Protein AF-A0A9X4EQ83-F1 (afdb_monomer_lite)

Radius of gyration: 49.71 Å; chains: 1; bounding box: 83×34×130 Å

Organism: NCBI:txid2878201

InterPro domains:
  IPR036097 Signal transduction histidine kinase, dimerisation/phosphoacceptor domain superfamily [SSF47384] (142-210)

Secondary structure (DSSP, 8-state):
-HHHHHHHHHHHHHHS----HHHHHHHHHHHHHHHHHHHH-BTTTTBPPP--HHHHHHHHHHHHHHHHHHHHHHHS---HHHHHHHHHHHHHHHHHHHHHHHHHHHHHHHHHHHHHHHHHHHHHHHHHHHHHHIIIIIHHHHHHHHHHHHHHHHHHHIIIIITHHHHHHHHHHHHHHHH-TT--HHHHHHHHHHHHHHHHHHHHHHHHHHHTT-

pLDDT: mean 90.28, std 6.73, range [63.0, 98.44]

Structure (mmCIF, N/CA/C/O backbone):
data_AF-A0A9X4EQ83-F1
#
_entry.id   AF-A0A9X4EQ83-F1
#
loop_
_atom_site.group_PDB
_atom_site.id
_atom_site.type_symbol
_atom_site.label_atom_id
_atom_site.label_alt_id
_atom_site.label_comp_id
_atom_site.label_asym_id
_atom_site.label_entity_id
_atom_site.label_seq_id
_atom_site.pdbx_PDB_ins_code
_atom_site.Cartn_x
_atom_site.Cartn_y
_atom_site.Cartn_z
_atom_site.occupancy
_atom_site.B_iso_or_equiv
_atom_site.auth_seq_id
_atom_site.auth_comp_id
_atom_site.auth_asym_id
_atom_site.auth_atom_id
_atom_site.pdbx_PDB_model_num
ATOM 1 N N . MET A 1 1 ? 19.864 12.370 -32.886 1.00 84.38 1 MET A N 1
ATOM 2 C CA . MET A 1 1 ? 20.196 10.942 -32.662 1.00 84.38 1 MET A CA 1
ATOM 3 C C . MET A 1 1 ? 21.643 10.671 -33.060 1.00 84.38 1 MET A C 1
ATOM 5 O O . MET A 1 1 ? 22.131 11.326 -33.977 1.00 84.38 1 MET A O 1
ATOM 9 N N . LEU A 1 2 ? 22.328 9.737 -32.388 1.00 91.50 2 LEU A N 1
ATOM 10 C CA . LEU A 1 2 ? 23.741 9.423 -32.662 1.00 91.50 2 LEU A CA 1
ATOM 11 C C . LEU A 1 2 ? 23.948 8.795 -34.051 1.00 91.50 2 LEU A C 1
ATOM 13 O O . LEU A 1 2 ? 24.868 9.205 -34.749 1.00 91.50 2 LEU A O 1
ATOM 17 N N . SER A 1 3 ? 23.052 7.907 -34.494 1.00 91.50 3 SER A N 1
ATOM 18 C CA . SER A 1 3 ? 23.074 7.297 -35.837 1.00 91.50 3 SER A CA 1
ATOM 19 C C . SER A 1 3 ? 23.047 8.340 -36.967 1.00 91.50 3 SER A C 1
ATOM 21 O O . SER A 1 3 ? 23.884 8.322 -37.864 1.00 91.50 3 SER A O 1
ATOM 23 N N . GLN A 1 4 ? 22.152 9.327 -36.874 1.00 92.31 4 GLN A N 1
ATOM 24 C CA . GLN A 1 4 ? 22.065 10.442 -37.829 1.00 92.31 4 GLN A CA 1
ATOM 25 C C . GLN A 1 4 ? 23.306 11.345 -37.803 1.00 92.31 4 GLN A C 1
ATOM 27 O O . GLN A 1 4 ? 23.784 11.799 -38.842 1.00 92.31 4 GLN A O 1
ATOM 32 N N . ARG A 1 5 ? 23.879 11.574 -36.614 1.00 92.19 5 ARG A N 1
ATOM 33 C CA . ARG A 1 5 ? 25.125 12.338 -36.465 1.00 92.19 5 ARG A CA 1
ATOM 34 C C . ARG A 1 5 ? 26.316 11.614 -37.102 1.00 92.19 5 ARG A C 1
ATOM 36 O O . ARG A 1 5 ? 27.154 12.280 -37.704 1.00 92.19 5 ARG A O 1
ATOM 43 N N . ILE A 1 6 ? 26.378 10.282 -37.008 1.00 91.81 6 ILE A N 1
ATOM 44 C CA . ILE A 1 6 ? 27.366 9.469 -37.735 1.00 91.81 6 ILE A CA 1
ATOM 45 C C . ILE A 1 6 ? 27.225 9.689 -39.232 1.00 91.81 6 ILE A C 1
ATOM 47 O O . ILE A 1 6 ? 28.211 10.036 -39.873 1.00 91.81 6 ILE A O 1
ATOM 51 N N . ASN A 1 7 ? 26.007 9.589 -39.762 1.00 90.50 7 ASN A N 1
ATOM 52 C CA . ASN A 1 7 ? 25.772 9.792 -41.185 1.00 90.50 7 ASN A CA 1
ATOM 53 C C . ASN A 1 7 ? 26.237 11.184 -41.662 1.00 90.50 7 ASN A C 1
ATOM 55 O O . ASN A 1 7 ? 27.001 11.316 -42.620 1.00 90.50 7 ASN A O 1
ATOM 59 N N . GLN A 1 8 ? 25.875 12.232 -40.916 1.00 90.69 8 GLN A N 1
ATOM 60 C CA . GLN A 1 8 ? 26.284 13.607 -41.207 1.00 90.69 8 GLN A CA 1
ATOM 61 C C . GLN A 1 8 ? 27.811 13.795 -41.172 1.00 90.69 8 GLN A C 1
ATOM 63 O O . GLN A 1 8 ? 28.378 14.447 -42.050 1.00 90.69 8 GLN A O 1
ATOM 68 N N . LEU A 1 9 ? 28.494 13.253 -40.159 1.00 89.00 9 LEU A N 1
ATOM 69 C CA . LEU A 1 9 ? 29.950 13.364 -40.034 1.00 89.00 9 LEU A CA 1
ATOM 70 C C . LEU A 1 9 ? 30.671 12.553 -41.116 1.00 89.00 9 LEU A C 1
ATOM 72 O O . LEU A 1 9 ? 31.669 13.028 -41.658 1.00 89.00 9 LEU A O 1
ATOM 76 N N . SER A 1 10 ? 30.154 11.381 -41.483 1.00 87.00 10 SER A N 1
ATOM 77 C CA . SER A 1 10 ? 30.665 10.587 -42.601 1.00 87.00 10 SER A CA 1
ATOM 78 C C . SER A 1 10 ? 30.542 11.342 -43.925 1.00 87.00 10 SER A C 1
ATOM 80 O O . SER A 1 10 ? 31.520 11.417 -44.665 1.00 87.00 10 SER A O 1
ATOM 82 N N . PHE A 1 11 ? 29.403 11.991 -44.187 1.00 88.19 11 PHE A N 1
ATOM 83 C CA . PHE A 1 11 ? 29.220 12.835 -45.371 1.00 88.19 11 PHE A CA 1
ATOM 84 C C . PHE A 1 11 ? 30.246 13.976 -45.429 1.00 88.19 11 PHE A C 1
ATOM 86 O O . PHE A 1 11 ? 30.880 14.192 -46.461 1.00 88.19 11 PHE A O 1
ATOM 93 N N . ARG A 1 12 ? 30.468 14.681 -44.310 1.00 85.44 12 ARG A N 1
ATOM 94 C CA . ARG A 1 12 ? 31.440 15.788 -44.237 1.00 85.44 12 ARG A CA 1
ATOM 95 C C . ARG A 1 12 ? 32.881 15.336 -44.488 1.00 85.44 12 ARG A C 1
ATOM 97 O O . ARG A 1 12 ? 33.603 16.033 -45.192 1.00 85.44 12 ARG A O 1
ATOM 104 N N . ASN A 1 13 ? 33.290 14.191 -43.943 1.00 82.94 13 ASN A N 1
ATOM 105 C CA . ASN A 1 13 ? 34.645 13.669 -44.148 1.00 82.94 13 ASN A CA 1
ATOM 106 C C . ASN A 1 13 ? 34.870 13.217 -45.605 1.00 82.94 13 ASN A C 1
ATOM 108 O O . ASN A 1 13 ? 35.947 13.435 -46.147 1.00 82.94 13 ASN A O 1
ATOM 112 N N . VAL A 1 14 ? 33.858 12.623 -46.249 1.00 81.62 14 VAL A N 1
ATOM 113 C CA . VAL A 1 14 ? 33.977 12.077 -47.615 1.00 81.62 14 VAL A CA 1
ATOM 114 C C . VAL A 1 14 ? 33.845 13.156 -48.694 1.00 81.62 14 VAL A C 1
ATOM 116 O O . VAL A 1 14 ? 34.623 13.171 -49.642 1.00 81.62 14 VAL A O 1
ATOM 119 N N . ILE A 1 15 ? 32.863 14.055 -48.568 1.00 79.12 15 ILE A N 1
ATOM 120 C CA . ILE A 1 15 ? 32.509 15.017 -49.624 1.00 79.12 15 ILE A CA 1
ATOM 121 C C . ILE A 1 15 ? 33.181 16.375 -49.419 1.00 79.12 15 ILE A C 1
ATOM 123 O O . ILE A 1 15 ? 33.628 16.986 -50.385 1.00 79.12 15 ILE A O 1
ATOM 127 N N . LEU A 1 16 ? 33.267 16.856 -48.174 1.00 73.19 16 LEU A N 1
ATOM 128 C CA . LEU A 1 16 ? 33.823 18.183 -47.872 1.00 73.19 16 LEU A CA 1
ATOM 129 C C . LEU A 1 16 ? 35.320 18.146 -47.532 1.00 73.19 16 LEU A C 1
ATOM 131 O O . LEU A 1 16 ? 35.879 19.199 -47.243 1.00 73.19 16 LEU A O 1
ATOM 135 N N . GLN A 1 17 ? 35.943 16.955 -47.518 1.00 70.88 17 GLN A N 1
ATOM 136 C CA . GLN A 1 17 ? 37.350 16.725 -47.141 1.00 70.88 17 GLN A CA 1
ATOM 137 C C . GLN A 1 17 ? 37.755 17.424 -45.831 1.00 70.88 17 GLN A C 1
ATOM 139 O O . GLN A 1 17 ? 38.894 17.841 -45.642 1.00 70.88 17 GLN A O 1
ATOM 144 N N . ASN A 1 18 ? 36.793 17.580 -44.920 1.00 68.81 18 ASN A N 1
ATOM 145 C CA . ASN A 1 18 ? 36.992 18.254 -43.649 1.00 68.81 18 ASN A CA 1
ATOM 146 C C . ASN A 1 18 ? 37.357 17.200 -42.598 1.00 68.81 18 ASN A C 1
ATOM 148 O O . ASN A 1 18 ? 36.507 16.366 -42.272 1.00 68.81 18 ASN A O 1
ATOM 152 N N . ASP A 1 19 ? 38.600 17.235 -42.106 1.00 66.25 19 ASP A N 1
ATOM 153 C CA . ASP A 1 19 ? 39.203 16.230 -41.218 1.00 66.25 19 ASP A CA 1
ATOM 154 C C . ASP A 1 19 ? 38.604 16.264 -39.801 1.00 66.25 19 ASP A C 1
ATOM 156 O O . ASP A 1 19 ? 39.197 16.719 -38.828 1.00 66.25 19 ASP A O 1
ATOM 160 N N . ASN A 1 20 ? 37.364 15.787 -39.688 1.00 75.88 20 ASN A N 1
ATOM 161 C CA . ASN A 1 20 ? 36.641 15.622 -38.427 1.00 75.88 20 ASN A CA 1
ATOM 162 C C . ASN A 1 20 ? 36.622 14.152 -38.001 1.00 75.88 20 ASN A C 1
ATOM 164 O O . ASN A 1 20 ? 35.635 13.671 -37.426 1.00 75.88 20 ASN A O 1
ATOM 168 N N . ARG A 1 21 ? 37.681 13.404 -38.324 1.00 81.12 21 ARG A N 1
ATOM 169 C CA . ARG A 1 21 ? 37.743 11.963 -38.074 1.00 81.12 21 ARG A CA 1
ATOM 170 C C . ARG A 1 21 ? 37.663 11.643 -36.582 1.00 81.12 21 ARG A C 1
ATOM 172 O O . ARG A 1 21 ? 36.948 10.716 -36.203 1.00 81.12 21 ARG A O 1
ATOM 179 N N . ASP A 1 22 ? 38.277 12.464 -35.737 1.00 85.00 22 ASP A N 1
ATOM 180 C CA . ASP A 1 22 ? 38.222 12.316 -34.279 1.00 85.00 22 ASP A CA 1
ATOM 181 C C . ASP A 1 22 ? 36.799 12.474 -33.731 1.00 85.00 22 ASP A C 1
ATOM 183 O O . ASP A 1 22 ? 36.340 11.670 -32.916 1.00 85.00 22 ASP A O 1
ATOM 187 N N . GLN A 1 23 ? 36.049 13.463 -34.228 1.00 88.44 23 GLN A N 1
ATOM 188 C CA . GLN A 1 23 ? 34.651 13.661 -33.835 1.00 88.44 23 GLN A CA 1
ATOM 189 C C . GLN A 1 23 ? 33.755 12.510 -34.308 1.00 88.44 23 GLN A C 1
ATOM 191 O O . GLN A 1 23 ? 32.840 12.105 -33.583 1.00 88.44 23 GLN A O 1
ATOM 196 N N . LEU A 1 24 ? 34.007 11.970 -35.505 1.00 88.62 24 LEU A N 1
ATOM 197 C CA . LEU A 1 24 ? 33.296 10.806 -36.037 1.00 88.62 24 LEU A CA 1
ATOM 198 C C . LEU A 1 24 ? 33.544 9.570 -35.162 1.00 88.62 24 LEU A C 1
ATOM 200 O O . LEU A 1 24 ? 32.592 8.914 -34.740 1.00 88.62 24 LEU A O 1
ATOM 204 N N . ILE A 1 25 ? 34.807 9.298 -34.828 1.00 90.19 25 ILE A N 1
ATOM 205 C CA . ILE A 1 25 ? 35.210 8.177 -33.969 1.00 90.19 25 ILE A CA 1
ATOM 206 C C . ILE A 1 25 ? 34.635 8.327 -32.554 1.00 90.19 25 ILE A C 1
ATOM 208 O O . ILE A 1 25 ? 34.110 7.362 -31.998 1.00 90.19 25 ILE A O 1
ATOM 212 N N . SER A 1 26 ? 34.681 9.528 -31.976 1.00 92.50 26 SER A N 1
ATOM 213 C CA . SER A 1 26 ? 34.088 9.808 -30.663 1.00 92.50 26 SER A CA 1
ATOM 214 C C . SER A 1 26 ? 32.572 9.578 -30.667 1.00 92.50 26 SER A C 1
ATOM 216 O O . SER A 1 26 ? 32.043 8.884 -29.799 1.00 92.50 26 SER A O 1
ATOM 218 N N . THR A 1 27 ? 31.867 10.075 -31.689 1.00 92.50 27 THR A N 1
ATOM 219 C CA . THR A 1 27 ? 30.413 9.877 -31.831 1.00 92.50 27 THR A CA 1
ATOM 220 C C . THR A 1 27 ? 30.058 8.392 -31.951 1.00 92.50 27 THR A C 1
ATOM 222 O O . THR A 1 27 ? 29.059 7.946 -31.389 1.00 92.50 27 THR A O 1
ATOM 225 N N . LEU A 1 28 ? 30.888 7.617 -32.648 1.00 93.25 28 LEU A N 1
ATOM 226 C CA . LEU A 1 28 ? 30.695 6.185 -32.867 1.00 93.25 28 LEU A CA 1
ATOM 227 C C . LEU A 1 28 ? 30.896 5.385 -31.580 1.00 93.25 28 LEU A C 1
ATOM 229 O O . LEU A 1 28 ? 30.085 4.516 -31.260 1.00 93.25 28 LEU A O 1
ATOM 233 N N . ASN A 1 29 ? 31.928 5.731 -30.809 1.00 94.12 29 ASN A N 1
ATOM 234 C CA . ASN A 1 29 ? 32.139 5.182 -29.474 1.00 94.12 29 ASN A CA 1
ATOM 235 C C . ASN A 1 29 ? 30.934 5.471 -28.576 1.00 94.12 29 ASN A C 1
ATOM 237 O O . ASN A 1 29 ? 30.399 4.548 -27.971 1.00 94.12 29 ASN A O 1
ATOM 241 N N . ASN A 1 30 ? 30.450 6.715 -28.554 1.00 94.25 30 ASN A N 1
ATOM 242 C CA . ASN A 1 30 ? 29.278 7.090 -27.762 1.00 94.25 30 ASN A CA 1
ATOM 243 C C . ASN A 1 30 ? 28.031 6.299 -28.177 1.00 94.25 30 ASN A C 1
ATOM 245 O O . ASN A 1 30 ? 27.266 5.865 -27.320 1.00 94.25 30 ASN A O 1
ATOM 249 N N . TRP A 1 31 ? 27.836 6.070 -29.478 1.00 94.75 31 TRP A N 1
ATOM 250 C CA . TRP A 1 31 ? 26.713 5.280 -29.984 1.00 94.75 31 TRP A CA 1
ATOM 251 C C . TRP A 1 31 ? 26.781 3.822 -29.527 1.00 94.75 31 TRP A C 1
ATOM 253 O O . TRP A 1 31 ? 25.792 3.283 -29.028 1.00 94.75 31 TRP A O 1
ATOM 263 N N . LYS A 1 32 ? 27.961 3.205 -29.620 1.00 94.06 32 LYS A N 1
ATOM 264 C CA . LYS A 1 32 ? 28.194 1.836 -29.154 1.00 94.06 32 LYS A CA 1
ATOM 265 C C . LYS A 1 32 ? 28.026 1.709 -27.640 1.00 94.06 32 LYS A C 1
ATOM 267 O O . LYS A 1 32 ? 27.361 0.782 -27.185 1.00 94.06 32 LYS A O 1
ATOM 272 N N . THR A 1 33 ? 28.583 2.641 -26.871 1.00 92.38 33 THR A N 1
ATOM 273 C CA . THR A 1 33 ? 28.451 2.668 -25.409 1.00 92.38 33 THR A CA 1
ATOM 274 C C . THR A 1 33 ? 26.993 2.823 -24.993 1.00 92.38 33 THR A C 1
ATOM 276 O O . THR A 1 33 ? 26.536 2.076 -24.135 1.00 92.38 33 THR A O 1
ATOM 279 N N . ALA A 1 34 ? 26.235 3.714 -25.641 1.00 91.25 34 ALA A N 1
ATOM 280 C CA . ALA A 1 34 ? 24.808 3.875 -25.373 1.00 91.25 34 ALA A CA 1
ATOM 281 C C . ALA A 1 34 ? 24.024 2.576 -25.636 1.00 91.25 34 ALA A C 1
ATOM 283 O O . ALA A 1 34 ? 23.239 2.160 -24.788 1.00 91.25 34 ALA A O 1
ATOM 284 N N . GLN A 1 35 ? 24.282 1.888 -26.755 1.00 92.00 35 GLN A N 1
ATOM 285 C CA . GLN A 1 35 ? 23.637 0.605 -27.059 1.00 92.00 35 GLN A CA 1
ATOM 286 C C . GLN A 1 35 ? 23.947 -0.462 -25.998 1.00 92.00 35 GLN A C 1
ATOM 288 O O . GLN A 1 35 ? 23.051 -1.169 -25.540 1.00 92.00 35 GLN A O 1
ATOM 293 N N . LEU A 1 36 ? 25.213 -0.574 -25.589 1.00 91.38 36 LEU A N 1
ATOM 294 C CA . LEU A 1 36 ? 25.642 -1.540 -24.576 1.00 91.38 36 LEU A CA 1
ATOM 295 C C . LEU A 1 36 ? 25.067 -1.225 -23.193 1.00 91.38 36 LEU A C 1
ATOM 297 O O . LEU A 1 36 ? 24.688 -2.153 -22.481 1.00 91.38 36 LEU A O 1
ATOM 301 N N . ALA A 1 37 ? 24.967 0.055 -22.834 1.00 90.88 37 ALA A N 1
ATOM 302 C CA . ALA A 1 37 ? 24.343 0.490 -21.590 1.00 90.88 37 ALA A CA 1
ATOM 303 C C . ALA A 1 37 ? 22.854 0.128 -21.556 1.00 90.88 37 ALA A C 1
ATOM 305 O O . ALA A 1 37 ? 22.386 -0.416 -20.563 1.00 90.88 37 ALA A O 1
ATOM 306 N N . ILE A 1 38 ? 22.127 0.328 -22.661 1.00 89.44 38 ILE A N 1
ATOM 307 C CA . ILE A 1 38 ? 20.720 -0.087 -22.765 1.00 89.44 38 ILE A CA 1
ATOM 308 C C . ILE A 1 38 ? 20.594 -1.612 -22.603 1.00 89.44 38 ILE A C 1
ATOM 310 O O . ILE A 1 38 ? 19.731 -2.091 -21.876 1.00 89.44 38 ILE A O 1
ATOM 314 N N . MET A 1 39 ? 21.478 -2.394 -23.231 1.00 88.75 39 MET A N 1
ATOM 315 C CA . MET A 1 39 ? 21.431 -3.861 -23.164 1.00 88.75 39 MET A CA 1
ATOM 316 C C . MET A 1 39 ? 21.772 -4.427 -21.781 1.00 88.75 39 MET A C 1
ATOM 318 O O . MET A 1 39 ? 21.098 -5.341 -21.306 1.00 88.75 39 MET A O 1
ATOM 322 N N . ASN A 1 40 ? 22.838 -3.928 -21.157 1.00 88.25 40 ASN A N 1
ATOM 323 C CA . ASN A 1 40 ? 23.435 -4.536 -19.966 1.00 88.25 40 ASN A CA 1
ATOM 324 C C . ASN A 1 40 ? 23.100 -3.797 -18.667 1.00 88.25 40 ASN A C 1
ATOM 326 O O . ASN A 1 40 ? 23.345 -4.339 -17.591 1.00 88.25 40 ASN A O 1
ATOM 330 N N . GLY A 1 41 ? 22.519 -2.604 -18.769 1.00 85.00 41 GLY A N 1
ATOM 331 C CA . GLY A 1 41 ? 22.441 -1.649 -17.677 1.00 85.00 41 GLY A CA 1
ATOM 332 C C . GLY A 1 41 ? 23.762 -0.902 -17.474 1.00 85.00 41 GLY A C 1
ATOM 333 O O . GLY A 1 41 ? 24.832 -1.31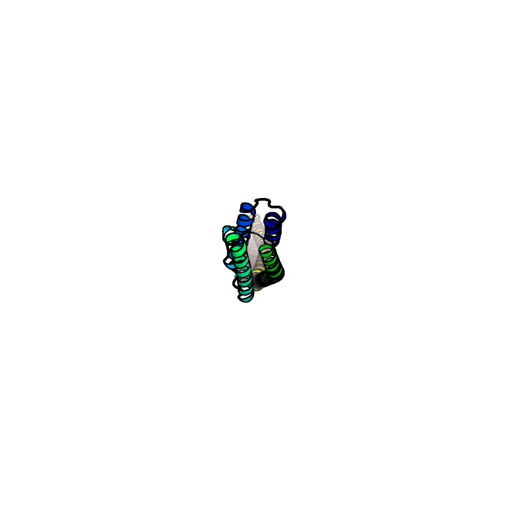7 -17.925 1.00 85.00 41 GLY A O 1
ATOM 334 N N . SER A 1 42 ? 23.676 0.231 -16.792 1.00 83.06 42 SER A N 1
ATOM 335 C CA . SER A 1 42 ? 24.803 1.075 -16.403 1.00 83.06 42 SER A CA 1
ATOM 336 C C . SER A 1 42 ? 24.391 1.855 -15.162 1.00 83.06 42 SER A C 1
ATOM 338 O O . SER A 1 42 ? 23.362 2.537 -15.181 1.00 83.06 42 SER A O 1
ATOM 340 N N . GLU A 1 43 ? 25.189 1.746 -14.098 1.00 72.81 43 GLU A N 1
ATOM 341 C CA . GLU A 1 43 ? 24.988 2.513 -12.863 1.00 72.81 43 GLU A CA 1
ATOM 342 C C . GLU A 1 43 ? 25.110 4.018 -13.131 1.00 72.81 43 GLU A C 1
ATOM 344 O O . GLU A 1 43 ? 24.241 4.785 -12.718 1.00 72.81 43 GLU A O 1
ATOM 349 N N . ASP A 1 44 ? 26.101 4.419 -13.933 1.00 75.25 44 ASP A N 1
ATOM 350 C CA . ASP A 1 44 ? 26.340 5.817 -14.313 1.00 75.25 44 ASP A CA 1
ATOM 351 C C . ASP A 1 44 ? 25.142 6.446 -15.034 1.00 75.25 44 ASP A C 1
ATOM 353 O O . ASP A 1 44 ? 24.783 7.600 -14.795 1.00 75.25 44 ASP A O 1
ATOM 357 N N . LEU A 1 45 ? 24.495 5.677 -15.914 1.00 70.56 45 LEU A N 1
ATOM 358 C CA . LEU A 1 45 ? 23.341 6.127 -16.695 1.00 70.56 45 LEU A CA 1
ATOM 359 C C . LEU A 1 45 ? 21.999 5.770 -16.041 1.00 70.56 45 LEU A C 1
ATOM 361 O O . LEU A 1 45 ? 20.954 6.026 -16.636 1.00 70.56 45 LEU A O 1
ATOM 365 N N . LYS A 1 46 ? 22.011 5.175 -14.839 1.00 76.56 46 LYS A N 1
ATOM 366 C CA . LYS A 1 46 ? 20.823 4.679 -14.120 1.00 76.56 46 LYS A CA 1
ATOM 367 C C . LYS A 1 46 ? 19.906 3.824 -15.002 1.00 76.56 46 LYS A C 1
ATOM 369 O O . LYS A 1 46 ? 18.682 3.906 -14.924 1.00 76.56 46 LYS A O 1
ATOM 374 N N . THR A 1 47 ? 20.504 3.000 -15.858 1.00 74.25 47 THR A N 1
ATOM 375 C CA . THR A 1 47 ? 19.770 2.102 -16.757 1.00 74.25 47 THR A CA 1
ATOM 376 C C . THR A 1 47 ? 19.743 0.699 -16.174 1.00 74.25 47 THR A C 1
ATOM 378 O O . THR A 1 47 ? 20.772 0.154 -15.774 1.00 74.25 47 THR A O 1
ATOM 381 N N . SER A 1 48 ? 18.551 0.105 -16.114 1.00 75.19 48 SER A N 1
ATOM 382 C CA . SER A 1 48 ? 18.394 -1.295 -15.715 1.00 75.19 48 SER A CA 1
ATOM 383 C C . SER A 1 48 ? 18.646 -2.226 -16.899 1.00 75.19 48 SER A C 1
ATOM 385 O O . SER A 1 48 ? 18.322 -1.890 -18.038 1.00 75.19 48 SER A O 1
ATOM 387 N N . LYS A 1 49 ? 19.209 -3.406 -16.625 1.00 81.25 49 LYS A N 1
ATOM 388 C CA . LYS A 1 49 ? 19.420 -4.441 -17.639 1.00 81.25 49 LYS A CA 1
ATOM 389 C C . LYS A 1 49 ? 18.089 -4.878 -18.245 1.00 81.25 49 LYS A C 1
ATOM 391 O O . LYS A 1 49 ? 17.138 -5.184 -17.524 1.00 81.25 49 LYS A O 1
ATOM 396 N N . ILE A 1 50 ? 18.050 -4.991 -19.568 1.00 83.06 50 ILE A N 1
ATOM 397 C CA . ILE A 1 50 ? 16.866 -5.483 -20.268 1.00 83.06 50 ILE A CA 1
ATOM 398 C C . ILE A 1 50 ? 16.766 -6.996 -20.107 1.00 83.06 50 ILE A C 1
ATOM 400 O O . ILE A 1 50 ? 17.692 -7.743 -20.421 1.00 83.06 50 ILE A O 1
ATOM 404 N N . THR A 1 51 ? 15.615 -7.444 -19.614 1.00 78.94 51 THR A N 1
ATOM 405 C CA . THR A 1 51 ? 15.298 -8.861 -19.397 1.00 78.94 51 THR A CA 1
ATOM 406 C C . THR A 1 51 ? 14.373 -9.432 -20.470 1.00 78.94 51 THR A C 1
ATOM 408 O O . THR A 1 51 ? 14.326 -10.649 -20.642 1.00 78.94 51 THR A O 1
ATOM 411 N N . ASN A 1 52 ? 13.656 -8.581 -21.216 1.00 87.75 52 ASN A N 1
ATOM 412 C CA . ASN A 1 52 ? 12.784 -9.019 -22.303 1.00 87.75 52 ASN A CA 1
ATOM 413 C C . ASN A 1 52 ? 13.623 -9.609 -23.451 1.00 87.75 52 ASN A C 1
ATOM 415 O O . ASN A 1 52 ? 14.481 -8.934 -24.021 1.00 87.75 52 ASN A O 1
ATOM 419 N N . ARG A 1 53 ? 13.360 -10.878 -23.788 1.00 88.25 53 ARG A N 1
ATOM 420 C CA . ARG A 1 53 ? 14.121 -11.635 -24.791 1.00 88.25 53 ARG A CA 1
ATOM 421 C C . ARG A 1 53 ? 13.994 -11.059 -26.204 1.00 88.25 53 ARG A C 1
ATOM 423 O O . ARG A 1 53 ? 14.986 -11.061 -26.931 1.00 88.25 53 ARG A O 1
ATOM 430 N N . ASP A 1 54 ? 12.808 -10.595 -26.589 1.00 90.31 54 ASP A N 1
ATOM 431 C CA . ASP A 1 54 ? 12.553 -10.046 -27.925 1.00 90.31 54 ASP A CA 1
ATOM 432 C C . ASP A 1 54 ? 13.257 -8.695 -28.098 1.00 90.31 54 ASP A C 1
ATOM 434 O O . ASP A 1 54 ? 14.099 -8.535 -28.986 1.00 90.31 54 ASP A O 1
ATOM 438 N N . THR A 1 55 ? 13.048 -7.774 -27.155 1.00 90.44 55 THR A N 1
ATOM 439 C CA . THR A 1 55 ? 13.729 -6.471 -27.129 1.00 90.44 55 THR A CA 1
ATOM 440 C C . THR A 1 55 ? 15.251 -6.636 -27.084 1.00 90.44 55 THR A C 1
ATOM 442 O O . THR A 1 55 ? 15.977 -5.941 -27.796 1.00 90.44 55 THR A O 1
ATOM 445 N N . TYR A 1 56 ? 15.766 -7.602 -26.311 1.00 91.75 56 TYR A N 1
ATOM 446 C CA . TYR A 1 56 ? 17.199 -7.911 -26.271 1.00 91.75 56 TYR A CA 1
ATOM 447 C C . TYR A 1 56 ? 17.729 -8.409 -27.625 1.00 91.75 56 TYR A C 1
ATOM 449 O O . TYR A 1 56 ? 18.817 -8.016 -28.052 1.00 91.75 56 TYR A O 1
ATOM 457 N N . SER A 1 57 ? 16.961 -9.239 -28.338 1.00 93.00 57 SER A N 1
ATOM 458 C CA . SER A 1 57 ? 17.306 -9.702 -29.688 1.00 93.00 57 SER A CA 1
ATOM 459 C C . SER A 1 57 ? 17.367 -8.544 -30.693 1.00 93.00 57 SER A C 1
ATOM 461 O O . SER A 1 57 ? 18.333 -8.431 -31.461 1.00 93.00 57 SER A O 1
ATOM 463 N N . LYS A 1 58 ? 16.389 -7.629 -30.647 1.00 94.06 58 LYS A N 1
ATOM 464 C CA . LYS A 1 58 ? 16.371 -6.404 -31.464 1.00 94.06 58 LYS A CA 1
ATOM 465 C C . LYS A 1 58 ? 17.578 -5.515 -31.158 1.00 94.06 58 LYS A C 1
ATOM 467 O O . LYS A 1 58 ? 18.286 -5.099 -32.073 1.00 94.06 58 LYS A O 1
ATOM 472 N N . LEU A 1 59 ? 17.902 -5.307 -29.883 1.00 93.94 59 LEU A N 1
ATOM 473 C CA . LEU A 1 59 ? 19.088 -4.549 -29.470 1.00 93.94 59 LEU A CA 1
ATOM 474 C C . LEU A 1 59 ? 20.398 -5.190 -29.930 1.00 93.94 59 LEU A C 1
ATOM 476 O O . LEU A 1 59 ? 21.308 -4.485 -30.368 1.00 93.94 59 LEU A O 1
ATOM 480 N N . ASN A 1 60 ? 20.497 -6.518 -29.884 1.00 94.81 60 ASN A N 1
ATOM 481 C CA . ASN A 1 60 ? 21.655 -7.230 -30.411 1.00 94.81 60 ASN A CA 1
ATOM 482 C C . ASN A 1 60 ? 21.778 -7.058 -31.935 1.00 94.81 60 ASN A C 1
ATOM 484 O O . ASN A 1 60 ? 22.880 -6.909 -32.460 1.00 94.81 60 ASN A O 1
ATOM 488 N N . THR A 1 61 ? 20.654 -7.020 -32.654 1.00 95.62 61 THR A N 1
ATOM 489 C CA . THR A 1 61 ? 20.627 -6.692 -34.089 1.00 95.62 61 THR A CA 1
ATOM 490 C C . THR A 1 61 ? 21.131 -5.268 -34.334 1.00 95.62 61 THR A C 1
ATOM 492 O O . THR A 1 61 ? 22.009 -5.071 -35.173 1.00 95.62 61 THR A O 1
ATOM 495 N N . GLY A 1 62 ? 20.698 -4.297 -33.526 1.00 94.75 62 GLY A N 1
ATOM 496 C CA . GLY A 1 62 ? 21.207 -2.923 -33.575 1.00 94.75 62 GLY A CA 1
ATOM 497 C C . GLY A 1 62 ? 22.713 -2.845 -33.304 1.00 94.75 62 GLY A C 1
ATOM 498 O O . GLY A 1 62 ? 23.440 -2.152 -34.013 1.00 94.75 62 GLY A O 1
ATOM 499 N N . LEU A 1 63 ? 23.219 -3.629 -32.348 1.00 95.81 63 LEU A N 1
ATOM 500 C CA . LEU A 1 63 ? 24.650 -3.711 -32.050 1.00 95.81 63 LEU A CA 1
ATOM 501 C C . LEU A 1 63 ? 25.464 -4.269 -33.231 1.00 95.81 63 LEU A C 1
ATOM 503 O O . LEU A 1 63 ? 26.574 -3.797 -33.483 1.00 95.81 63 LEU A O 1
ATOM 507 N N . LYS A 1 64 ? 24.925 -5.235 -33.990 1.00 96.19 64 LYS A N 1
ATOM 508 C CA . LYS A 1 64 ? 25.564 -5.725 -35.226 1.00 96.19 64 LYS A CA 1
ATOM 509 C C . LYS A 1 64 ? 25.681 -4.615 -36.270 1.00 96.19 64 LYS A C 1
ATOM 511 O O . LYS A 1 64 ? 26.753 -4.458 -36.848 1.00 96.19 64 LYS A O 1
ATOM 516 N N . ILE A 1 65 ? 24.635 -3.807 -36.459 1.00 95.56 65 ILE A N 1
ATOM 517 C CA . ILE A 1 65 ? 24.652 -2.664 -37.388 1.00 95.56 65 ILE A CA 1
ATOM 518 C C . ILE A 1 65 ? 25.709 -1.627 -36.970 1.00 95.56 65 ILE A C 1
ATOM 520 O O . ILE A 1 65 ? 26.484 -1.144 -37.803 1.00 95.56 65 ILE A O 1
ATOM 524 N N . ILE A 1 66 ? 25.805 -1.333 -35.669 1.00 95.56 66 ILE A N 1
ATOM 525 C CA . ILE A 1 66 ? 26.826 -0.431 -35.116 1.00 95.56 66 ILE A CA 1
ATOM 526 C C . ILE A 1 66 ? 28.233 -0.980 -35.370 1.00 95.56 66 ILE A C 1
ATOM 528 O O . ILE A 1 66 ? 29.093 -0.248 -35.851 1.00 95.56 66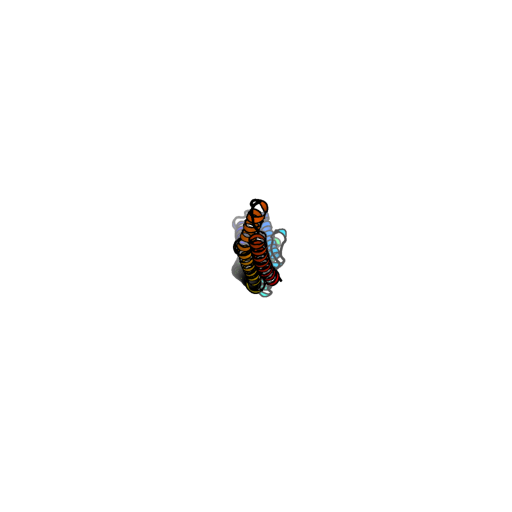 ILE A O 1
ATOM 532 N N . ASN A 1 67 ? 28.478 -2.265 -35.098 1.00 94.88 67 ASN A N 1
ATOM 533 C CA . ASN A 1 67 ? 29.789 -2.884 -35.316 1.00 94.88 67 ASN A CA 1
ATOM 534 C C . ASN A 1 67 ? 30.170 -2.943 -36.806 1.00 94.88 67 ASN A C 1
ATOM 536 O O . ASN A 1 67 ? 31.332 -2.723 -37.147 1.00 94.88 67 ASN A O 1
ATOM 540 N N . ASN A 1 68 ? 29.205 -3.182 -37.700 1.00 93.88 68 ASN A N 1
ATOM 541 C CA . ASN A 1 68 ? 29.430 -3.106 -39.144 1.00 93.88 68 ASN A CA 1
ATOM 542 C C . ASN A 1 68 ? 29.857 -1.688 -39.544 1.00 93.88 68 ASN A C 1
ATOM 544 O O . ASN A 1 68 ? 30.867 -1.518 -40.227 1.00 93.88 68 ASN A O 1
ATOM 548 N N . THR A 1 69 ? 29.148 -0.670 -39.051 1.00 92.44 69 THR A N 1
ATOM 549 C CA . THR A 1 69 ? 29.470 0.746 -39.289 1.00 92.44 69 THR A CA 1
ATOM 550 C C . THR A 1 69 ? 30.846 1.121 -38.731 1.00 92.44 69 THR A C 1
ATOM 552 O O . THR A 1 69 ? 31.633 1.776 -39.414 1.00 92.44 69 THR A O 1
ATOM 555 N N . ASP A 1 70 ? 31.185 0.639 -37.534 1.00 92.94 70 ASP A N 1
ATOM 556 C CA . ASP A 1 70 ? 32.496 0.843 -36.911 1.00 92.94 70 ASP A CA 1
ATOM 557 C C . ASP A 1 70 ? 33.631 0.239 -37.739 1.00 92.94 70 ASP A C 1
ATOM 559 O O . ASP A 1 70 ? 34.646 0.897 -37.981 1.00 92.94 70 ASP A O 1
ATOM 563 N N . SER A 1 71 ? 33.425 -0.969 -38.270 1.00 90.50 71 SER A N 1
ATOM 564 C CA . SER A 1 71 ? 34.410 -1.621 -39.130 1.00 90.50 71 SER A CA 1
ATOM 565 C C . SER A 1 71 ? 34.679 -0.836 -40.420 1.00 90.50 71 SER A C 1
ATOM 567 O O . SER A 1 71 ? 35.839 -0.718 -40.813 1.00 90.50 71 SER A O 1
ATOM 569 N N . ILE A 1 72 ? 33.645 -0.240 -41.031 1.00 89.69 72 ILE A N 1
ATOM 570 C CA . ILE A 1 72 ? 33.768 0.575 -42.250 1.00 89.69 72 ILE A CA 1
ATOM 571 C C . ILE A 1 72 ? 34.577 1.846 -41.958 1.00 89.69 72 ILE A C 1
ATOM 573 O O . ILE A 1 72 ? 35.501 2.174 -42.701 1.00 89.69 72 ILE A O 1
ATOM 577 N N . ILE A 1 73 ? 34.270 2.531 -40.853 1.00 87.94 73 ILE A N 1
ATOM 578 C CA . ILE A 1 73 ? 34.902 3.806 -40.478 1.00 87.94 73 ILE A CA 1
ATOM 579 C C . ILE A 1 73 ? 36.369 3.620 -40.056 1.00 87.94 73 ILE A C 1
ATOM 581 O O . ILE A 1 73 ? 37.219 4.463 -40.361 1.00 87.94 73 ILE A O 1
ATOM 585 N N . ARG A 1 74 ? 36.691 2.529 -39.347 1.00 85.38 74 ARG A N 1
ATOM 586 C CA . ARG A 1 74 ? 38.044 2.293 -38.813 1.00 85.38 74 ARG A CA 1
ATOM 587 C C . ARG A 1 74 ? 38.990 1.596 -39.786 1.00 85.38 74 ARG A C 1
ATOM 589 O O . ARG A 1 74 ? 40.180 1.888 -39.746 1.00 85.38 74 ARG A O 1
ATOM 596 N N . LYS A 1 75 ? 38.500 0.680 -40.631 1.00 77.75 75 LYS A N 1
ATOM 597 C CA . LYS A 1 75 ? 39.356 -0.122 -41.529 1.00 77.75 75 LYS A CA 1
ATOM 598 C C . LYS A 1 75 ? 39.539 0.484 -42.925 1.00 77.75 75 LYS A C 1
ATOM 600 O O . LYS A 1 75 ? 40.459 0.076 -43.625 1.00 77.75 75 LYS A O 1
ATOM 605 N N . GLY A 1 76 ? 38.670 1.402 -43.350 1.00 66.50 76 GLY A N 1
ATOM 606 C CA . GLY A 1 76 ? 38.628 1.895 -44.730 1.00 66.50 76 GLY A CA 1
ATOM 607 C C . GLY A 1 76 ? 39.216 3.291 -44.939 1.00 66.50 76 GLY A C 1
ATOM 608 O O . GLY A 1 76 ? 39.272 4.110 -44.021 1.00 66.50 76 GLY A O 1
ATOM 609 N N . ASN A 1 77 ? 39.592 3.579 -46.189 1.00 71.81 77 ASN A N 1
ATOM 610 C CA . ASN A 1 77 ? 39.692 4.953 -46.672 1.00 71.81 77 ASN A CA 1
ATOM 611 C C . ASN A 1 77 ? 38.261 5.462 -46.909 1.00 71.81 77 ASN A C 1
ATOM 613 O O . ASN A 1 77 ? 37.518 4.849 -47.680 1.00 71.81 77 ASN A O 1
ATOM 617 N N . LEU A 1 78 ? 37.856 6.521 -46.205 1.00 80.12 78 LEU A N 1
ATOM 618 C CA . LEU A 1 78 ? 36.497 7.056 -46.282 1.00 80.12 78 LEU A CA 1
ATOM 619 C C . LEU A 1 78 ? 36.261 7.625 -47.687 1.00 80.12 78 LEU A C 1
ATOM 621 O O . LEU A 1 78 ? 36.766 8.683 -48.043 1.00 80.12 78 LEU A O 1
ATOM 625 N N . ASN A 1 79 ? 35.499 6.891 -48.493 1.00 84.56 79 ASN A N 1
ATOM 626 C CA . ASN A 1 79 ? 35.160 7.224 -49.872 1.00 84.56 79 ASN A CA 1
ATOM 627 C C . ASN A 1 79 ? 33.644 7.111 -50.115 1.00 84.56 79 ASN A C 1
ATOM 629 O O . ASN A 1 79 ? 32.882 6.692 -49.238 1.00 84.56 79 ASN A O 1
ATOM 633 N N . ASN A 1 80 ? 33.195 7.432 -51.329 1.00 86.81 80 ASN A N 1
ATOM 634 C CA . ASN A 1 80 ? 31.772 7.395 -51.682 1.00 86.81 80 ASN A CA 1
ATOM 635 C C . ASN A 1 80 ? 31.125 6.013 -51.466 1.00 86.81 80 ASN A C 1
ATOM 637 O O . ASN A 1 80 ? 29.984 5.940 -51.018 1.00 86.81 80 ASN A O 1
ATOM 641 N N . ALA A 1 81 ? 31.847 4.913 -51.710 1.00 87.62 81 ALA A N 1
ATOM 642 C CA . ALA A 1 81 ? 31.326 3.563 -51.482 1.00 87.62 81 ALA A CA 1
ATOM 643 C C . ALA A 1 81 ? 31.101 3.279 -49.986 1.00 87.62 81 ALA A C 1
ATOM 645 O O . ALA A 1 81 ? 30.059 2.748 -49.602 1.00 87.62 81 ALA A O 1
ATOM 646 N N . SER A 1 82 ? 32.037 3.696 -49.128 1.00 87.31 82 SER A N 1
ATOM 647 C CA . SER A 1 82 ? 31.878 3.600 -47.673 1.00 87.31 82 SER A CA 1
ATOM 648 C C . SER A 1 82 ? 30.700 4.440 -47.170 1.00 87.31 82 SER A C 1
ATOM 650 O O . SER A 1 82 ? 29.949 3.985 -46.313 1.00 87.31 82 SER A O 1
ATOM 652 N N . LEU A 1 83 ? 30.479 5.622 -47.758 1.00 88.88 83 LEU A N 1
ATOM 653 C CA . LEU A 1 83 ? 29.365 6.500 -47.411 1.00 88.88 83 LEU A CA 1
ATOM 654 C C . LEU A 1 83 ? 28.010 5.861 -47.743 1.00 88.88 83 LEU A C 1
ATOM 656 O O . LEU A 1 83 ? 27.095 5.936 -46.929 1.00 88.88 83 LEU A O 1
ATOM 660 N N . ILE A 1 84 ? 27.878 5.191 -48.891 1.00 91.25 84 ILE A N 1
ATOM 661 C CA . ILE A 1 84 ? 26.647 4.471 -49.266 1.00 91.25 84 ILE A CA 1
ATOM 662 C C . ILE A 1 84 ? 26.344 3.347 -48.263 1.00 91.25 84 ILE A C 1
ATOM 664 O O . ILE A 1 84 ? 25.205 3.201 -47.824 1.00 91.25 84 ILE A O 1
ATOM 668 N N . LEU A 1 85 ? 27.361 2.583 -47.854 1.00 91.62 85 LEU A N 1
ATOM 669 C CA . LEU A 1 85 ? 27.198 1.510 -46.867 1.00 91.62 85 LEU A CA 1
ATOM 670 C C . LEU A 1 85 ? 26.827 2.045 -45.475 1.00 91.62 85 LEU A C 1
ATOM 672 O O . LEU A 1 85 ? 25.991 1.452 -44.798 1.00 91.62 85 LEU A O 1
ATOM 676 N N . ILE A 1 86 ? 27.418 3.168 -45.053 1.00 91.31 86 ILE A N 1
ATOM 677 C CA . ILE A 1 86 ? 27.079 3.823 -43.780 1.00 91.31 86 ILE A CA 1
ATOM 678 C C . ILE A 1 86 ? 25.634 4.328 -43.803 1.00 91.31 86 ILE A C 1
ATOM 680 O O . ILE A 1 86 ? 24.909 4.079 -42.844 1.00 91.31 86 ILE A O 1
ATOM 684 N N . ASN A 1 87 ? 25.204 4.977 -44.892 1.00 92.69 87 ASN A N 1
ATOM 685 C CA . ASN A 1 87 ? 23.812 5.405 -45.067 1.00 92.69 87 ASN A CA 1
ATOM 686 C C . ASN A 1 87 ? 22.856 4.219 -44.930 1.00 92.69 87 ASN A C 1
ATOM 688 O O . ASN A 1 87 ? 21.972 4.253 -44.084 1.00 92.69 87 ASN A O 1
ATOM 692 N N . LYS A 1 88 ? 23.108 3.129 -45.666 1.00 94.38 88 LYS A N 1
ATOM 693 C CA . LYS A 1 88 ? 22.290 1.913 -45.597 1.00 94.38 88 LYS A CA 1
ATOM 694 C C . LYS A 1 88 ? 22.188 1.353 -44.174 1.00 94.38 88 LYS A C 1
ATOM 696 O O . LYS A 1 88 ? 21.095 1.040 -43.719 1.00 94.38 88 LYS A O 1
ATOM 701 N N . ASN A 1 89 ? 23.309 1.256 -43.458 1.00 93.81 89 ASN A N 1
ATOM 702 C CA . ASN A 1 89 ? 23.310 0.794 -42.068 1.00 93.81 89 ASN A CA 1
ATOM 703 C C . ASN A 1 89 ? 22.493 1.724 -41.157 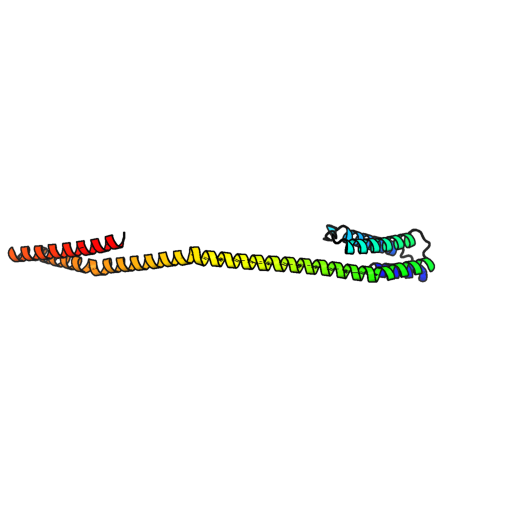1.00 93.81 89 ASN A C 1
ATOM 705 O O . ASN A 1 89 ? 21.764 1.253 -40.289 1.00 93.81 89 ASN A O 1
ATOM 709 N N . VAL A 1 90 ? 22.619 3.044 -41.324 1.00 92.62 90 VAL A N 1
ATOM 710 C CA . VAL A 1 90 ? 21.848 4.017 -40.538 1.00 92.62 90 VAL A CA 1
ATOM 711 C C . VAL A 1 90 ? 20.356 3.914 -40.861 1.00 92.62 90 VAL A C 1
ATOM 713 O O . VAL A 1 90 ? 19.558 3.889 -39.928 1.00 92.62 90 VAL A O 1
ATOM 716 N N . ASP A 1 91 ? 19.987 3.773 -42.132 1.00 94.56 91 ASP A N 1
ATOM 717 C CA . ASP A 1 91 ? 18.599 3.629 -42.577 1.00 94.56 91 ASP A CA 1
ATOM 718 C C . ASP A 1 91 ? 17.956 2.333 -42.060 1.00 94.56 91 ASP A C 1
ATOM 720 O O . ASP A 1 91 ? 16.803 2.349 -41.639 1.00 94.56 91 ASP A O 1
ATOM 724 N N . GLU A 1 92 ? 18.704 1.225 -42.000 1.00 95.00 92 GLU A N 1
ATOM 725 C CA . GLU A 1 92 ? 18.248 -0.031 -41.382 1.00 95.00 92 GLU A CA 1
ATOM 726 C C . GLU A 1 92 ? 18.124 0.078 -39.849 1.00 95.00 92 GLU A C 1
ATOM 728 O O . GLU A 1 92 ? 17.267 -0.562 -39.236 1.00 95.00 92 GLU A O 1
ATOM 733 N N . PHE A 1 93 ? 18.961 0.895 -39.205 1.00 94.94 93 PHE A N 1
ATOM 734 C CA . PHE A 1 93 ? 18.976 1.049 -37.749 1.00 94.94 93 PHE A CA 1
ATOM 735 C C . PHE A 1 93 ? 17.804 1.872 -37.205 1.00 94.94 93 PHE A C 1
ATOM 737 O O . PHE A 1 93 ? 17.336 1.605 -36.099 1.00 94.94 93 PHE A O 1
ATOM 744 N N . LEU A 1 94 ? 17.347 2.889 -37.939 1.00 94.12 94 LEU A N 1
ATOM 745 C CA . LEU A 1 94 ? 16.296 3.806 -37.481 1.00 94.12 94 LEU A CA 1
ATOM 746 C C . LEU A 1 94 ? 14.978 3.099 -37.122 1.00 94.12 94 LEU A C 1
ATOM 748 O O . LEU A 1 94 ? 14.585 3.203 -35.959 1.00 94.12 94 LEU A O 1
ATOM 752 N N . PRO A 1 95 ? 14.328 2.338 -38.026 1.00 95.88 95 PRO A N 1
ATOM 753 C CA . PRO A 1 95 ? 13.062 1.677 -37.707 1.00 95.88 95 PRO A CA 1
ATOM 754 C C . PRO A 1 95 ? 13.231 0.605 -36.623 1.00 95.88 95 PRO A C 1
ATOM 756 O O . PRO A 1 95 ? 12.336 0.385 -35.808 1.00 95.88 95 PRO A O 1
ATOM 759 N N . LEU A 1 96 ? 14.403 -0.039 -36.562 1.00 95.19 96 LEU A N 1
ATOM 760 C CA . LEU A 1 96 ? 14.729 -0.984 -35.497 1.00 95.19 96 LEU A CA 1
ATOM 761 C C . LEU A 1 96 ? 14.756 -0.292 -34.129 1.00 95.19 96 LEU A C 1
ATOM 763 O O . LEU A 1 96 ? 14.182 -0.806 -33.171 1.00 95.19 96 LEU A O 1
ATOM 767 N N . MET A 1 97 ? 15.403 0.872 -34.029 1.00 93.62 97 MET A N 1
ATOM 768 C CA . MET A 1 97 ? 15.425 1.641 -32.786 1.00 93.62 97 MET A CA 1
ATOM 769 C C . MET A 1 97 ? 14.066 2.204 -32.412 1.00 93.62 97 MET A C 1
ATOM 771 O O . MET A 1 97 ? 13.745 2.205 -31.230 1.00 93.62 97 MET A O 1
ATOM 775 N N . GLU A 1 98 ? 13.270 2.654 -33.379 1.00 95.38 98 GLU A N 1
ATOM 776 C CA . GLU A 1 98 ? 11.893 3.081 -33.120 1.00 95.38 98 GLU A CA 1
ATOM 777 C C . GLU A 1 98 ? 11.078 1.939 -32.505 1.00 95.38 98 GLU A C 1
ATOM 779 O O . GLU A 1 98 ? 10.468 2.129 -31.455 1.00 95.38 98 GLU A O 1
ATOM 784 N N . SER A 1 99 ? 11.158 0.725 -33.067 1.00 95.44 99 SER A N 1
ATOM 785 C CA . SER A 1 99 ? 10.506 -0.451 -32.476 1.00 95.44 99 SER A CA 1
ATOM 786 C C . SER A 1 99 ? 11.026 -0.770 -31.073 1.00 95.44 99 SER A C 1
ATOM 788 O O . SER A 1 99 ? 10.228 -1.077 -30.196 1.00 95.44 99 SER A O 1
ATOM 790 N N . ILE A 1 100 ? 12.337 -0.682 -30.832 1.00 93.81 100 ILE A N 1
ATOM 791 C CA . ILE A 1 100 ? 12.912 -0.922 -29.498 1.00 93.81 100 ILE A CA 1
ATOM 792 C C . ILE A 1 100 ? 12.405 0.110 -28.486 1.00 93.81 100 ILE A C 1
ATOM 794 O O . ILE A 1 100 ? 12.109 -0.247 -27.350 1.00 93.81 100 ILE A O 1
ATOM 798 N N . VAL A 1 101 ? 12.321 1.386 -28.873 1.00 93.19 101 VAL A N 1
ATOM 799 C CA . VAL A 1 101 ? 11.803 2.447 -28.000 1.00 93.19 101 VAL A CA 1
ATOM 800 C C . VAL A 1 101 ? 10.347 2.164 -27.637 1.00 93.19 101 VAL A C 1
ATOM 802 O O . VAL A 1 101 ? 10.011 2.248 -26.461 1.00 93.19 101 VAL A O 1
ATOM 805 N N . VAL A 1 102 ? 9.522 1.751 -28.604 1.00 95.19 102 VAL A N 1
ATOM 806 C CA . VAL A 1 102 ? 8.127 1.352 -28.355 1.00 95.19 102 VAL A CA 1
ATOM 807 C C . VAL A 1 102 ? 8.049 0.180 -27.374 1.00 95.19 102 VAL A C 1
ATOM 809 O O . VAL A 1 102 ? 7.343 0.290 -26.375 1.00 95.19 102 VAL A O 1
ATOM 812 N N . ASP A 1 103 ? 8.822 -0.891 -27.592 1.00 92.56 103 ASP A N 1
ATOM 813 C CA . ASP A 1 103 ? 8.851 -2.044 -26.681 1.00 92.56 103 ASP A CA 1
ATOM 814 C C . ASP A 1 103 ? 9.227 -1.623 -25.246 1.00 92.56 103 ASP A C 1
ATOM 816 O O . ASP A 1 103 ? 8.646 -2.086 -24.264 1.00 92.56 103 ASP A O 1
ATOM 820 N N . LEU A 1 104 ? 10.227 -0.746 -25.102 1.00 90.62 104 LEU A N 1
ATOM 821 C CA . LEU A 1 104 ? 10.693 -0.271 -23.798 1.00 90.62 104 LEU A CA 1
ATOM 822 C C . LEU A 1 104 ? 9.662 0.610 -23.096 1.00 90.62 104 LEU A C 1
ATOM 824 O O . LEU A 1 104 ? 9.504 0.503 -21.875 1.00 90.62 104 LEU A O 1
ATOM 828 N N . THR A 1 105 ? 8.966 1.461 -23.848 1.00 91.94 105 THR A N 1
ATOM 829 C CA . THR A 1 105 ? 7.850 2.257 -23.336 1.00 91.94 105 THR A CA 1
ATOM 830 C C . THR A 1 105 ? 6.734 1.342 -22.852 1.00 91.94 105 THR A C 1
ATOM 832 O O . THR A 1 105 ? 6.325 1.463 -21.702 1.00 91.94 105 THR A O 1
ATOM 835 N N . GLU A 1 106 ? 6.337 0.345 -23.643 1.00 92.25 106 GLU A N 1
ATOM 836 C CA . GLU A 1 106 ? 5.277 -0.591 -23.263 1.00 92.25 106 GLU A CA 1
ATOM 837 C C . GLU A 1 106 ? 5.630 -1.383 -21.995 1.00 92.25 106 GLU A C 1
ATOM 839 O O . GLU A 1 106 ? 4.826 -1.479 -21.067 1.00 92.25 106 GLU A O 1
ATOM 844 N N . ILE A 1 107 ? 6.862 -1.893 -21.896 1.00 88.12 107 ILE A N 1
ATOM 845 C CA . ILE A 1 107 ? 7.343 -2.581 -20.688 1.00 88.12 107 ILE A CA 1
ATOM 846 C C . ILE A 1 107 ? 7.289 -1.649 -19.469 1.00 88.12 107 ILE A C 1
ATOM 848 O O . ILE A 1 107 ? 6.986 -2.090 -18.357 1.00 88.12 107 ILE A O 1
ATOM 852 N N . THR A 1 108 ? 7.622 -0.372 -19.654 1.00 89.25 108 THR A N 1
ATOM 853 C CA . THR A 1 108 ? 7.617 0.622 -18.575 1.00 89.25 108 THR A CA 1
ATOM 854 C C . THR A 1 108 ? 6.193 0.943 -18.133 1.00 89.25 108 THR A C 1
ATOM 856 O O . THR A 1 108 ? 5.918 0.920 -16.933 1.00 89.25 108 THR A O 1
ATOM 859 N N . ASP A 1 109 ? 5.279 1.141 -19.077 1.00 91.38 109 ASP A N 1
ATOM 860 C CA . ASP A 1 109 ? 3.870 1.428 -18.807 1.00 91.38 109 ASP A CA 1
ATOM 861 C C . ASP A 1 109 ? 3.179 0.245 -18.118 1.00 91.38 109 ASP A C 1
ATOM 863 O O . ASP A 1 109 ? 2.448 0.425 -17.141 1.00 91.38 109 ASP A O 1
ATOM 867 N N . GLN A 1 110 ? 3.482 -0.989 -18.535 1.00 90.50 110 GLN A N 1
ATOM 868 C CA . GLN A 1 110 ? 2.997 -2.199 -17.866 1.00 90.50 110 GLN A CA 1
ATOM 869 C C . GLN A 1 110 ? 3.499 -2.292 -16.419 1.00 90.50 110 GLN A C 1
ATOM 871 O O . GLN A 1 110 ? 2.725 -2.584 -15.504 1.00 90.50 110 GLN A O 1
ATOM 876 N N . LYS A 1 111 ? 4.788 -2.018 -16.174 1.00 91.00 111 LYS A N 1
ATOM 877 C CA . LYS A 1 111 ? 5.344 -1.992 -14.810 1.00 91.00 111 LYS A CA 1
ATOM 878 C C . LYS A 1 111 ? 4.674 -0.925 -13.951 1.00 91.00 111 LYS A C 1
ATOM 880 O O . LYS A 1 111 ? 4.340 -1.209 -12.802 1.00 91.00 111 LYS A O 1
ATOM 885 N N . LEU A 1 112 ? 4.465 0.270 -14.502 1.00 92.62 112 LEU A N 1
ATOM 886 C CA . LEU A 1 112 ? 3.785 1.360 -13.813 1.00 92.62 112 LEU A CA 1
ATOM 887 C C . LEU A 1 112 ? 2.356 0.957 -13.434 1.00 92.62 112 LEU A C 1
ATOM 889 O O . LEU A 1 112 ? 1.975 1.087 -12.274 1.00 92.62 112 LEU A O 1
ATOM 893 N N . SER A 1 113 ? 1.601 0.385 -14.374 1.00 93.94 113 SER A N 1
ATOM 894 C CA . SER A 1 113 ? 0.244 -0.100 -14.113 1.00 93.94 113 SER A CA 1
ATOM 895 C C . SER A 1 113 ? 0.208 -1.166 -13.013 1.00 93.94 113 SER A C 1
ATOM 897 O O . SER A 1 113 ? -0.670 -1.130 -12.152 1.00 93.94 113 SER A O 1
ATOM 899 N N . ASN A 1 114 ? 1.167 -2.098 -12.997 1.00 93.69 114 ASN A N 1
ATOM 900 C CA . ASN A 1 114 ? 1.250 -3.121 -11.951 1.00 93.69 114 ASN A CA 1
ATOM 901 C C . ASN A 1 114 ? 1.494 -2.511 -10.565 1.00 93.69 114 ASN A C 1
ATOM 903 O O . ASN A 1 114 ? 0.868 -2.935 -9.595 1.00 93.69 114 ASN A O 1
ATOM 907 N N . ILE A 1 115 ? 2.372 -1.507 -10.468 1.00 95.75 115 ILE A N 1
ATOM 908 C CA . ILE A 1 115 ? 2.634 -0.790 -9.213 1.00 95.75 115 ILE A CA 1
ATOM 909 C C . ILE A 1 115 ? 1.358 -0.098 -8.718 1.00 95.75 115 ILE A C 1
ATOM 911 O O . ILE A 1 115 ? 1.000 -0.256 -7.553 1.00 95.75 115 ILE A O 1
ATOM 915 N N . VAL A 1 116 ? 0.635 0.590 -9.608 1.00 96.88 116 VAL A N 1
ATOM 916 C CA . VAL A 1 116 ? -0.624 1.273 -9.268 1.00 96.88 116 VAL A CA 1
ATOM 917 C C . VAL A 1 116 ? -1.683 0.287 -8.760 1.00 96.88 116 VAL A C 1
ATOM 919 O O . VAL A 1 116 ? -2.342 0.555 -7.758 1.00 96.88 116 VAL A O 1
ATOM 922 N N . ILE A 1 117 ? -1.833 -0.882 -9.394 1.00 97.00 117 ILE A N 1
ATOM 923 C CA . ILE A 1 117 ? -2.775 -1.915 -8.928 1.00 97.00 117 ILE A CA 1
ATOM 924 C C . ILE A 1 117 ? -2.411 -2.391 -7.517 1.00 97.00 117 ILE A C 1
ATOM 926 O O . ILE A 1 117 ? -3.289 -2.502 -6.661 1.00 97.00 117 ILE A O 1
ATOM 930 N N . ILE A 1 118 ? -1.126 -2.658 -7.262 1.00 97.12 118 ILE A N 1
ATOM 931 C CA . ILE A 1 118 ? -0.651 -3.093 -5.942 1.00 97.12 118 ILE A CA 1
ATOM 932 C C . ILE A 1 118 ? -0.964 -2.032 -4.880 1.00 97.12 118 ILE A C 1
ATOM 934 O O . ILE A 1 118 ? -1.462 -2.372 -3.808 1.00 97.12 118 ILE A O 1
ATOM 938 N N . GLU A 1 119 ? -0.724 -0.755 -5.177 1.00 97.94 119 GLU A N 1
ATOM 939 C CA . GLU A 1 119 ? -1.023 0.352 -4.265 1.00 97.94 119 GLU A CA 1
ATOM 940 C C . GLU A 1 119 ? -2.519 0.441 -3.932 1.00 97.94 119 GLU A C 1
ATOM 942 O O . GLU A 1 119 ? -2.888 0.528 -2.759 1.00 97.94 119 GLU A O 1
ATOM 947 N N . ILE A 1 120 ? -3.394 0.327 -4.937 1.00 98.12 120 ILE A N 1
ATOM 948 C CA . ILE A 1 120 ? -4.851 0.329 -4.735 1.00 98.12 120 ILE A CA 1
ATOM 949 C C . ILE A 1 120 ? -5.278 -0.835 -3.831 1.00 98.12 120 ILE A C 1
ATOM 951 O O . ILE A 1 120 ? -6.081 -0.648 -2.914 1.00 98.12 120 ILE A O 1
ATOM 955 N N . VAL A 1 121 ? -4.728 -2.034 -4.045 1.00 98.12 121 VAL A N 1
ATOM 956 C CA . VAL A 1 121 ? -5.020 -3.207 -3.207 1.00 98.12 121 VAL A CA 1
ATOM 957 C C . VAL A 1 121 ? -4.584 -2.971 -1.758 1.00 98.12 121 VAL A C 1
ATOM 959 O O . VAL A 1 121 ? -5.353 -3.250 -0.837 1.00 98.12 121 VAL A O 1
ATOM 962 N N . LEU A 1 122 ? -3.392 -2.411 -1.535 1.00 98.25 122 LEU A N 1
ATOM 963 C CA . LEU A 1 122 ? -2.902 -2.081 -0.191 1.00 98.25 122 LEU A CA 1
ATOM 964 C C . LEU A 1 122 ? -3.781 -1.031 0.507 1.00 98.25 122 LEU A C 1
ATOM 966 O O . LEU A 1 122 ? -4.071 -1.161 1.702 1.00 98.25 122 LEU A O 1
ATOM 970 N N . ALA A 1 123 ? -4.257 -0.024 -0.228 1.00 98.19 123 ALA A N 1
ATOM 971 C CA . ALA A 1 123 ? -5.162 0.988 0.307 1.00 98.19 123 ALA A CA 1
ATOM 972 C C . ALA A 1 123 ? -6.503 0.374 0.746 1.00 98.19 123 ALA A C 1
ATOM 974 O O . ALA A 1 123 ? -6.988 0.656 1.843 1.00 98.19 123 ALA A O 1
ATOM 975 N N . LEU A 1 124 ? -7.070 -0.529 -0.062 1.00 98.44 124 LEU A N 1
ATOM 976 C CA . LEU A 1 124 ? -8.303 -1.244 0.278 1.00 98.44 124 LEU A CA 1
ATOM 977 C C . LEU A 1 124 ? -8.137 -2.135 1.513 1.00 98.44 124 LEU A C 1
ATOM 979 O O . LEU A 1 124 ? -8.997 -2.122 2.393 1.00 98.44 124 LEU A O 1
ATOM 983 N N . ILE A 1 125 ? -7.023 -2.864 1.618 1.00 98.44 125 ILE A N 1
ATOM 984 C CA . ILE A 1 125 ? -6.716 -3.683 2.802 1.00 98.44 125 ILE A CA 1
ATOM 985 C C . ILE A 1 125 ? -6.656 -2.805 4.056 1.00 98.44 125 ILE A C 1
ATOM 987 O O . ILE A 1 125 ? -7.247 -3.150 5.078 1.00 98.44 125 ILE A O 1
ATOM 991 N N . THR A 1 126 ? -6.005 -1.645 3.970 1.00 98.44 126 THR A N 1
ATOM 992 C CA . THR A 1 126 ? -5.908 -0.695 5.088 1.00 98.44 126 THR A CA 1
ATOM 993 C C . THR A 1 126 ? -7.288 -0.206 5.530 1.00 98.44 126 THR A C 1
ATOM 995 O O . THR A 1 126 ? -7.591 -0.198 6.723 1.00 98.44 126 THR A O 1
ATOM 998 N N . ILE A 1 127 ? -8.163 0.133 4.579 1.00 98.25 127 ILE A N 1
ATOM 999 C CA . ILE A 1 127 ? -9.544 0.543 4.873 1.00 98.25 127 ILE A CA 1
ATOM 1000 C C . ILE A 1 127 ? -10.316 -0.583 5.575 1.00 98.25 127 ILE A C 1
ATOM 1002 O O . ILE A 1 127 ? -11.039 -0.325 6.538 1.00 98.25 127 ILE A O 1
ATOM 1006 N N . ILE A 1 128 ? -10.150 -1.833 5.131 1.00 98.31 128 ILE A N 1
ATOM 1007 C CA . ILE A 1 128 ? -10.803 -2.995 5.748 1.00 98.31 128 ILE A CA 1
ATOM 1008 C C . ILE A 1 128 ? -10.331 -3.187 7.193 1.00 98.31 128 ILE A C 1
ATOM 1010 O O . ILE A 1 128 ? -11.164 -3.403 8.071 1.00 98.31 128 ILE A O 1
ATOM 1014 N N . ILE A 1 129 ? -9.026 -3.072 7.458 1.00 98.00 129 ILE A N 1
ATOM 1015 C CA . ILE A 1 129 ? -8.470 -3.189 8.815 1.00 98.00 129 ILE A CA 1
ATOM 1016 C C . ILE A 1 129 ? -9.087 -2.131 9.732 1.00 98.00 129 ILE A C 1
ATOM 1018 O O . ILE A 1 129 ? -9.631 -2.479 10.779 1.00 98.00 129 ILE A O 1
ATOM 1022 N N . ILE A 1 130 ? -9.100 -0.867 9.297 1.00 98.12 130 ILE A N 1
ATOM 1023 C CA . ILE A 1 130 ? -9.698 0.240 10.058 1.00 98.12 130 ILE A CA 1
ATOM 1024 C C . ILE A 1 130 ? -11.180 -0.037 10.349 1.00 98.12 130 ILE A C 1
ATOM 1026 O O . ILE A 1 130 ? -11.657 0.185 11.464 1.00 98.12 130 ILE A O 1
ATOM 1030 N N . PHE A 1 131 ? -11.925 -0.552 9.368 1.00 98.06 131 PHE A N 1
ATOM 1031 C CA . PHE A 1 131 ? -13.334 -0.892 9.554 1.00 98.06 131 PHE A CA 1
ATOM 1032 C C . PHE A 1 131 ? -13.534 -2.011 10.585 1.00 98.06 131 PHE A C 1
ATOM 1034 O O . PHE A 1 131 ? -14.420 -1.919 11.438 1.00 98.06 131 PHE A O 1
ATOM 1041 N N . VAL A 1 132 ? -12.706 -3.056 10.540 1.00 98.00 132 VAL A N 1
ATOM 1042 C CA . VAL A 1 132 ? -12.758 -4.168 11.499 1.00 98.00 132 VAL A CA 1
ATOM 1043 C C . VAL A 1 132 ? -12.422 -3.688 12.910 1.00 98.00 132 VAL A C 1
ATOM 1045 O O . VAL A 1 132 ? -13.167 -3.994 13.842 1.00 98.00 132 VAL A O 1
ATOM 1048 N N . GLU A 1 133 ? -11.363 -2.895 13.077 1.00 98.06 133 GLU A N 1
ATOM 1049 C CA . GLU A 1 133 ? -10.994 -2.300 14.367 1.00 98.06 133 GLU A CA 1
ATOM 1050 C C . GLU A 1 133 ? -12.123 -1.436 14.931 1.00 98.06 133 GLU A C 1
ATOM 1052 O O . GLU A 1 133 ? -12.472 -1.539 16.112 1.00 98.06 133 GLU A O 1
ATOM 1057 N N . PHE A 1 134 ? -12.759 -0.629 14.081 1.00 97.31 134 PHE A N 1
ATOM 1058 C CA . PHE A 1 134 ? -13.894 0.185 14.486 1.00 97.31 134 PHE A CA 1
ATOM 1059 C C . PHE A 1 134 ? -15.047 -0.665 15.034 1.00 97.31 134 PHE A C 1
ATOM 1061 O O . PHE A 1 134 ? -15.588 -0.362 16.103 1.00 97.31 134 PHE A O 1
ATOM 1068 N N . GLN A 1 135 ? -15.406 -1.746 14.337 1.00 96.69 135 GLN A N 1
ATOM 1069 C CA . GLN A 1 135 ? -16.526 -2.598 14.737 1.00 96.69 135 GLN A CA 1
ATOM 1070 C C . GLN A 1 135 ? -16.215 -3.461 15.963 1.00 96.69 135 GLN A C 1
ATOM 1072 O O . GLN A 1 135 ? -17.069 -3.590 16.840 1.00 96.69 135 GLN A O 1
ATOM 1077 N N . LEU A 1 136 ? -15.019 -4.052 16.037 1.00 96.44 136 LEU A N 1
ATOM 1078 C CA . LEU A 1 136 ? -14.669 -5.020 17.081 1.00 96.44 136 LEU A CA 1
ATOM 1079 C C . LEU A 1 136 ? -14.101 -4.382 18.347 1.00 96.44 136 LEU A C 1
ATOM 1081 O O . LEU A 1 136 ? -14.273 -4.942 19.428 1.00 96.44 136 LEU A O 1
ATOM 1085 N N . ILE A 1 137 ? -13.433 -3.234 18.238 1.00 96.31 137 ILE A N 1
ATOM 1086 C CA . ILE A 1 137 ? -12.696 -2.635 19.356 1.00 96.31 137 ILE A CA 1
ATOM 1087 C C . ILE A 1 137 ? -13.360 -1.329 19.790 1.00 96.31 137 ILE A C 1
ATOM 1089 O O . ILE A 1 137 ? -13.772 -1.197 20.946 1.00 96.31 137 ILE A O 1
ATOM 1093 N N . ILE A 1 138 ? -13.508 -0.369 18.875 1.00 96.38 138 ILE A N 1
ATOM 1094 C CA . ILE A 1 138 ? -13.903 1.006 19.225 1.00 96.38 138 ILE A CA 1
ATOM 1095 C C . ILE A 1 138 ? -15.369 1.061 19.664 1.00 96.38 138 ILE A C 1
ATOM 1097 O O . ILE A 1 138 ? -15.677 1.540 20.758 1.00 96.38 138 ILE A O 1
ATOM 1101 N N . LYS A 1 139 ? -16.279 0.521 18.847 1.00 96.25 139 LYS A N 1
ATOM 1102 C CA . LYS A 1 139 ? -17.723 0.543 19.109 1.00 96.25 139 LYS A CA 1
ATOM 1103 C C . LYS A 1 139 ? -18.127 -0.122 20.437 1.00 96.25 139 LYS A C 1
ATOM 1105 O O . LYS A 1 139 ? -18.832 0.525 21.217 1.00 96.25 139 LYS A O 1
ATOM 1110 N N . PRO A 1 140 ? -17.712 -1.364 20.762 1.00 96.12 140 PRO A N 1
ATOM 1111 C CA . PRO A 1 140 ? -18.085 -1.970 22.039 1.00 96.12 140 PRO A CA 1
ATOM 1112 C C . PRO A 1 140 ? -17.447 -1.258 23.237 1.00 96.12 140 PRO A C 1
ATOM 1114 O O . PRO A 1 140 ? -18.090 -1.150 24.281 1.00 96.12 140 PRO A O 1
ATOM 1117 N N . SER A 1 141 ? -16.225 -0.733 23.098 1.00 96.12 141 SER A N 1
ATOM 1118 C CA . SER A 1 141 ? -15.569 0.041 24.161 1.00 96.12 141 SER A CA 1
ATOM 1119 C C . SER A 1 141 ? -16.326 1.333 24.459 1.00 96.12 141 SER A C 1
ATOM 1121 O O . SER A 1 141 ? -16.605 1.628 25.621 1.00 96.12 141 SER A O 1
ATOM 1123 N N . TYR A 1 142 ? -16.749 2.053 23.418 1.00 96.56 142 TYR A N 1
ATOM 1124 C CA . TYR A 1 142 ? -17.586 3.241 23.558 1.00 96.56 142 TYR A CA 1
ATOM 1125 C C . TYR A 1 142 ? -18.901 2.927 24.283 1.00 96.56 142 TYR A C 1
ATOM 1127 O O . TYR A 1 142 ? -19.239 3.589 25.263 1.00 96.56 142 TYR A O 1
ATOM 1135 N N . ASN A 1 143 ? -19.604 1.865 23.878 1.00 96.12 143 ASN A N 1
ATOM 1136 C CA . ASN A 1 143 ? -20.863 1.471 24.515 1.00 96.12 143 ASN A CA 1
ATOM 1137 C C . ASN A 1 143 ? -20.686 1.109 25.998 1.00 96.12 143 ASN A C 1
ATOM 1139 O O . ASN A 1 143 ? -21.519 1.487 26.822 1.00 96.12 143 ASN A O 1
ATOM 1143 N N . LYS A 1 144 ? -19.593 0.420 26.360 1.00 95.81 144 LYS A N 1
ATOM 1144 C CA .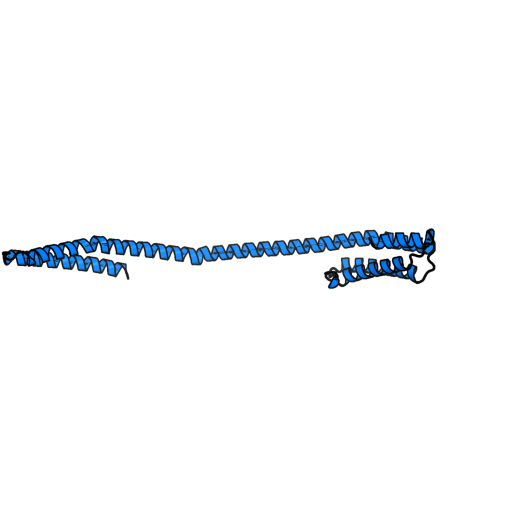 LYS A 1 144 ? -19.263 0.124 27.764 1.00 95.81 144 LYS A CA 1
ATOM 1145 C C . LYS A 1 144 ? -19.055 1.405 28.569 1.00 95.81 144 LYS A C 1
ATOM 1147 O O . LYS A 1 144 ? -19.617 1.524 29.654 1.00 95.81 144 LYS A O 1
ATOM 1152 N N . ILE A 1 145 ? -18.306 2.367 28.030 1.00 96.06 145 ILE A N 1
ATOM 1153 C CA . ILE A 1 145 ? -18.061 3.660 28.684 1.00 96.06 145 ILE A CA 1
ATOM 1154 C C . ILE A 1 145 ? -19.373 4.426 28.878 1.00 96.06 145 ILE A C 1
ATOM 1156 O O . ILE A 1 145 ? -19.636 4.919 29.973 1.00 96.06 145 ILE A O 1
ATOM 1160 N N . VAL A 1 146 ? -20.227 4.488 27.853 1.00 96.75 146 VAL A N 1
ATOM 1161 C CA . VAL A 1 146 ? -21.537 5.152 27.947 1.00 96.75 146 VAL A CA 1
ATOM 1162 C C . VAL A 1 146 ? -22.416 4.480 29.003 1.00 96.75 146 VAL A C 1
ATOM 1164 O O . VAL A 1 146 ? -22.998 5.165 29.843 1.00 96.75 146 VAL A O 1
ATOM 1167 N N . SER A 1 147 ? -22.469 3.146 29.018 1.00 94.50 147 SER A N 1
ATOM 1168 C CA . SER A 1 147 ? -23.228 2.395 30.022 1.00 94.50 147 SER A CA 1
ATOM 1169 C C . SER A 1 147 ? -22.717 2.647 31.442 1.00 94.50 147 SER A C 1
ATOM 1171 O O . SER A 1 147 ? -23.522 2.837 32.351 1.00 94.50 147 SER A O 1
ATOM 1173 N N . GLN A 1 148 ? -21.397 2.671 31.644 1.00 93.38 148 GLN A N 1
ATOM 1174 C CA . GLN A 1 148 ? -20.795 2.975 32.944 1.00 93.38 148 GLN A CA 1
ATOM 1175 C C . GLN A 1 148 ? -21.091 4.413 33.376 1.00 93.38 148 GLN A C 1
ATOM 1177 O O . GLN A 1 148 ? -21.459 4.638 34.525 1.00 93.38 148 GLN A O 1
ATOM 1182 N N . ASN A 1 149 ? -21.000 5.383 32.463 1.00 95.81 149 ASN A N 1
ATOM 1183 C CA . ASN A 1 149 ? -21.299 6.783 32.757 1.00 95.81 149 ASN A CA 1
ATOM 1184 C C . ASN A 1 149 ? -22.760 6.970 33.190 1.00 95.81 149 ASN A C 1
ATOM 1186 O O . ASN A 1 149 ? -23.027 7.637 34.187 1.00 95.81 149 ASN A O 1
ATOM 1190 N N . ASN A 1 150 ? -23.697 6.323 32.492 1.00 94.19 150 ASN A N 1
ATOM 1191 C CA . ASN A 1 150 ? -25.111 6.359 32.860 1.00 94.19 150 ASN A CA 1
ATOM 1192 C C . ASN A 1 150 ? -25.351 5.757 34.253 1.00 94.19 150 ASN A C 1
ATOM 1194 O O . ASN A 1 150 ? -26.054 6.364 35.058 1.00 94.19 150 ASN A O 1
ATOM 1198 N N . ARG A 1 151 ? -24.714 4.621 34.570 1.00 91.38 151 ARG A N 1
ATOM 1199 C CA . ARG A 1 151 ? -24.787 3.987 35.899 1.00 91.38 151 ARG A CA 1
ATOM 1200 C C . ARG A 1 151 ? -24.220 4.896 36.994 1.00 91.38 151 ARG A C 1
ATOM 1202 O O . ARG A 1 151 ? -24.852 5.080 38.028 1.00 91.38 151 ARG A O 1
ATOM 1209 N N . LEU A 1 152 ? -23.071 5.528 36.746 1.00 92.56 152 LEU A N 1
ATOM 1210 C CA . LEU A 1 152 ? -22.463 6.493 37.669 1.00 92.56 152 LEU A CA 1
ATOM 1211 C C . LEU A 1 152 ? -23.345 7.727 37.885 1.00 92.56 152 LEU A C 1
ATOM 1213 O O . LEU A 1 152 ? -23.479 8.186 39.016 1.00 92.56 152 LEU A O 1
ATOM 1217 N N . ARG A 1 153 ? -23.975 8.256 36.829 1.00 92.06 153 ARG A N 1
ATOM 1218 C CA . ARG A 1 153 ? -24.933 9.367 36.946 1.00 92.06 153 ARG A CA 1
ATOM 1219 C C . ARG A 1 153 ? -26.137 8.991 37.797 1.00 92.06 153 ARG A C 1
ATOM 1221 O O . ARG A 1 153 ? -26.567 9.801 38.612 1.00 92.06 153 ARG A O 1
ATOM 1228 N N . GLU A 1 154 ? -26.662 7.783 37.624 1.00 90.12 154 GLU A N 1
ATOM 1229 C CA . GLU A 1 154 ? -27.776 7.289 38.431 1.00 90.12 154 GLU A CA 1
ATOM 1230 C C . GLU A 1 154 ? -27.388 7.171 39.913 1.00 90.12 154 GLU A C 1
ATOM 1232 O O . GLU A 1 154 ? -28.105 7.673 40.779 1.00 90.12 154 GLU A O 1
ATOM 1237 N N . ILE A 1 155 ? -26.215 6.597 40.202 1.00 90.62 155 ILE A N 1
ATOM 1238 C CA . ILE A 1 155 ? -25.662 6.522 41.563 1.00 90.62 155 ILE A CA 1
ATOM 1239 C C . ILE A 1 155 ? -25.490 7.925 42.160 1.00 90.62 155 ILE A C 1
ATOM 1241 O O . ILE A 1 155 ? -25.923 8.176 43.283 1.00 90.62 155 ILE A O 1
ATOM 1245 N N . ALA A 1 156 ? -24.915 8.866 41.407 1.00 89.88 156 ALA A N 1
ATOM 1246 C CA . ALA A 1 156 ? -24.717 10.239 41.867 1.00 89.88 156 ALA A CA 1
ATOM 1247 C C . ALA A 1 156 ? -26.046 10.955 42.169 1.00 89.88 156 ALA A C 1
ATOM 1249 O O . ALA A 1 156 ? -26.124 11.733 43.124 1.00 89.88 156 ALA A O 1
ATOM 1250 N N . TRP A 1 157 ? -27.099 10.683 41.389 1.00 90.19 157 TRP A N 1
ATOM 1251 C CA . TRP A 1 157 ? -28.441 11.209 41.640 1.00 90.19 157 TRP A CA 1
ATOM 1252 C C . TRP A 1 157 ? -29.044 10.630 42.927 1.00 90.19 157 TRP A C 1
ATOM 1254 O O . TRP A 1 157 ? -29.472 11.401 43.789 1.00 90.19 157 TRP A O 1
ATOM 1264 N N . LYS A 1 158 ? -28.982 9.302 43.112 1.00 87.88 158 LYS A N 1
ATOM 1265 C CA . LYS A 1 158 ? -29.396 8.617 44.351 1.00 87.88 158 LYS A CA 1
ATOM 1266 C C . LYS A 1 158 ? -28.668 9.191 45.575 1.00 87.88 158 LYS A C 1
ATOM 1268 O O . LYS A 1 158 ? -29.300 9.575 46.558 1.00 87.88 158 LYS A O 1
ATOM 1273 N N . GLN A 1 159 ? -27.348 9.354 45.484 1.00 85.62 159 GLN A N 1
ATOM 1274 C CA . GLN A 1 159 ? -26.520 9.888 46.568 1.00 85.62 159 GLN A CA 1
ATOM 1275 C C . GLN A 1 159 ? -26.806 11.366 46.881 1.00 85.62 159 GLN A C 1
ATOM 1277 O O . GLN A 1 159 ? -26.778 11.772 48.039 1.00 85.62 159 GLN A O 1
ATOM 1282 N N . SER A 1 160 ? -27.072 12.195 45.871 1.00 86.00 160 SER A N 1
ATOM 1283 C CA . SER A 1 160 ? -27.291 13.633 46.087 1.00 86.00 160 SER A CA 1
ATOM 1284 C C . SER A 1 160 ? -28.718 13.962 46.523 1.00 86.00 160 SER A C 1
ATOM 1286 O O . SER A 1 160 ? -28.934 14.965 47.210 1.00 86.00 160 SER A O 1
ATOM 1288 N N . HIS A 1 161 ? -29.700 13.162 46.100 1.00 85.50 161 HIS A N 1
ATOM 1289 C CA . HIS A 1 161 ? -31.114 13.475 46.283 1.00 85.50 161 HIS A CA 1
ATOM 1290 C C . HIS A 1 161 ? -31.811 12.551 47.279 1.00 85.50 161 HIS A C 1
ATOM 1292 O O . HIS A 1 161 ? -32.411 13.040 48.234 1.00 85.50 161 HIS A O 1
ATOM 1298 N N . GLU A 1 162 ? -31.698 11.235 47.113 1.00 87.88 162 GLU A N 1
ATOM 1299 C CA . GLU A 1 162 ? -32.437 10.291 47.954 1.00 87.88 162 GLU A CA 1
ATOM 1300 C C . GLU A 1 162 ? -31.810 10.119 49.333 1.00 87.88 162 GLU A C 1
ATOM 1302 O O . GLU A 1 162 ? -32.526 10.148 50.324 1.00 87.88 162 GLU A O 1
ATOM 1307 N N . VAL A 1 163 ? -30.479 10.071 49.426 1.00 92.75 163 VAL A N 1
ATOM 1308 C CA . VAL A 1 163 ? -29.761 10.022 50.715 1.00 92.75 163 VAL A CA 1
ATOM 1309 C C . VAL A 1 163 ? -29.979 11.299 51.541 1.00 92.75 163 VAL A C 1
ATOM 1311 O O . VAL A 1 163 ? -29.982 11.275 52.772 1.00 92.75 163 VAL A O 1
ATOM 1314 N N . ARG A 1 164 ? -30.205 12.444 50.885 1.00 91.44 164 ARG A N 1
ATOM 1315 C CA . ARG A 1 164 ? -30.357 13.739 51.563 1.00 91.44 164 ARG A CA 1
ATOM 1316 C C . ARG A 1 164 ? -31.628 13.821 52.410 1.00 91.44 164 ARG A C 1
ATOM 1318 O O . ARG A 1 164 ? -31.608 14.493 53.440 1.00 91.44 164 ARG A O 1
ATOM 1325 N N . LYS A 1 165 ? -32.714 13.163 51.990 1.00 91.38 165 LYS A N 1
ATOM 1326 C CA . LYS A 1 165 ? -34.006 13.166 52.693 1.00 91.38 165 LYS A CA 1
ATOM 1327 C C . LYS A 1 165 ? -33.894 12.579 54.113 1.00 91.38 165 LYS A C 1
ATOM 1329 O O . LYS A 1 165 ? -34.148 13.335 55.052 1.00 91.38 165 LYS A O 1
ATOM 1334 N N . PRO A 1 166 ? -33.472 11.316 54.318 1.00 93.88 166 PRO A N 1
ATOM 1335 C CA . PRO A 1 166 ? -33.360 10.752 55.658 1.00 93.88 166 PRO A CA 1
ATOM 1336 C C . PRO A 1 166 ? -32.287 11.460 56.494 1.00 93.88 166 PRO A C 1
ATOM 1338 O O . PRO A 1 166 ? -32.510 11.703 57.676 1.00 93.88 166 PRO A O 1
ATOM 1341 N N . ILE A 1 167 ? -31.175 11.913 55.896 1.00 93.94 167 ILE A N 1
ATOM 1342 C CA . ILE A 1 167 ? -30.160 12.705 56.616 1.00 93.94 167 ILE A CA 1
ATOM 1343 C C . ILE A 1 167 ? -30.744 14.015 57.162 1.00 93.94 167 ILE A C 1
ATOM 1345 O O . ILE A 1 167 ? -30.498 14.360 58.318 1.00 93.94 167 ILE A O 1
ATOM 1349 N N . ALA A 1 168 ? -31.523 14.753 56.365 1.00 94.44 168 ALA A N 1
ATOM 1350 C CA . ALA A 1 168 ? -32.166 15.983 56.826 1.00 94.44 168 ALA A CA 1
ATOM 1351 C C . ALA A 1 168 ? -33.148 15.710 57.979 1.00 94.44 168 ALA A C 1
ATOM 1353 O O . ALA A 1 168 ? -33.171 16.469 58.949 1.00 94.44 168 ALA A O 1
ATOM 1354 N N . THR A 1 169 ? -33.898 14.606 57.907 1.00 93.06 169 THR A N 1
ATOM 1355 C CA . THR A 1 169 ? -34.804 14.149 58.972 1.00 93.06 169 THR A CA 1
ATOM 1356 C C . THR A 1 169 ? -34.041 13.812 60.256 1.00 93.06 169 THR A C 1
ATOM 1358 O O . THR A 1 169 ? -34.384 14.326 61.320 1.00 93.06 169 THR A O 1
ATOM 1361 N N . ILE A 1 170 ? -32.959 13.032 60.165 1.00 95.75 170 ILE A N 1
ATOM 1362 C CA . ILE A 1 170 ? -32.099 12.670 61.304 1.00 95.75 170 ILE A CA 1
ATOM 1363 C C . ILE A 1 170 ? -31.513 13.923 61.961 1.00 95.75 170 ILE A C 1
ATOM 1365 O O . ILE A 1 170 ? -31.576 14.064 63.184 1.00 95.75 170 ILE A O 1
ATOM 1369 N N . LEU A 1 171 ? -30.973 14.853 61.166 1.00 94.81 171 LEU A N 1
ATOM 1370 C CA . LEU A 1 171 ? -30.398 16.104 61.666 1.00 94.81 171 LEU A CA 1
ATOM 1371 C C . LEU A 1 171 ? -31.456 16.989 62.334 1.00 94.81 171 LEU A C 1
ATOM 1373 O O . LEU A 1 171 ? -31.207 17.527 63.411 1.00 94.81 171 LEU A O 1
ATOM 1377 N N . GLY A 1 172 ? -32.638 17.118 61.724 1.00 94.50 172 GLY A N 1
ATOM 1378 C CA . GLY A 1 172 ? -33.748 17.900 62.266 1.00 94.50 172 GLY A CA 1
ATOM 1379 C C . GLY A 1 172 ? -34.246 17.358 63.605 1.00 94.50 172 GLY A C 1
ATOM 1380 O O . GLY A 1 172 ? -34.358 18.114 64.569 1.00 94.50 172 GLY A O 1
ATOM 1381 N N . ILE A 1 173 ? -34.479 16.044 63.691 1.00 93.31 173 ILE A N 1
ATOM 1382 C CA . ILE A 1 173 ? -34.932 15.381 64.922 1.00 93.31 173 ILE A CA 1
ATOM 1383 C C . ILE A 1 173 ? -33.850 15.452 66.006 1.00 93.31 173 ILE A C 1
ATOM 1385 O O . ILE A 1 173 ? -34.150 15.800 67.145 1.00 93.31 173 ILE A O 1
ATOM 1389 N N . SER A 1 174 ? -32.587 15.185 65.662 1.00 93.00 174 SER A N 1
ATOM 1390 C CA . SER A 1 174 ? -31.470 15.268 66.615 1.00 93.00 174 SER A CA 1
ATOM 1391 C C . SER A 1 174 ? -31.321 16.674 67.198 1.00 93.00 174 SER A C 1
ATOM 1393 O O . SER A 1 174 ? -31.138 16.831 68.404 1.00 93.00 174 SER A O 1
ATOM 1395 N N . ASN A 1 175 ? -31.457 17.701 66.357 1.00 93.06 175 ASN A N 1
ATOM 1396 C CA . ASN A 1 175 ? -31.434 19.100 66.772 1.00 93.06 175 ASN A CA 1
ATOM 1397 C C . ASN A 1 175 ? -32.621 19.429 67.698 1.00 93.06 175 ASN A C 1
ATOM 1399 O O . ASN A 1 175 ? -32.418 19.996 68.772 1.00 93.06 175 ASN A O 1
ATOM 1403 N N . ALA A 1 176 ? -33.837 18.999 67.343 1.00 89.88 176 ALA A N 1
ATOM 1404 C CA . ALA A 1 176 ? -35.022 19.176 68.182 1.00 89.88 176 ALA A CA 1
ATOM 1405 C C . ALA A 1 176 ? -34.863 18.518 69.563 1.00 89.88 176 ALA A C 1
ATOM 1407 O O . ALA A 1 176 ? -35.245 19.112 70.569 1.00 89.88 176 ALA A O 1
ATOM 1408 N N . ILE A 1 177 ? -34.245 17.332 69.626 1.00 90.25 177 ILE A N 1
ATOM 1409 C CA . ILE A 1 177 ? -33.949 16.656 70.894 1.00 90.25 177 ILE A CA 1
ATOM 1410 C C . ILE A 1 177 ? -32.895 17.421 71.704 1.00 90.25 177 ILE A C 1
ATOM 1412 O O . ILE A 1 177 ? -33.033 17.553 72.919 1.00 90.25 177 ILE A O 1
ATOM 1416 N N . GLN A 1 178 ? -31.831 17.900 71.053 1.00 89.38 178 GLN A N 1
ATOM 1417 C CA . GLN A 1 178 ? -30.702 18.554 71.717 1.00 89.38 178 GLN A CA 1
ATOM 1418 C C . GLN A 1 178 ? -31.056 19.943 72.262 1.00 89.38 178 GLN A C 1
ATOM 1420 O O . GLN A 1 178 ? -30.605 20.303 73.346 1.00 89.38 178 GLN A O 1
ATOM 1425 N N . ASN A 1 179 ? -31.862 20.713 71.530 1.00 89.12 179 ASN A N 1
ATOM 1426 C CA . ASN A 1 179 ? -32.128 22.120 71.834 1.00 89.12 179 ASN A CA 1
ATOM 1427 C C . ASN A 1 179 ? -33.458 22.372 72.559 1.00 89.12 179 ASN A C 1
ATOM 1429 O O . ASN A 1 179 ? -33.794 23.527 72.817 1.00 89.12 179 ASN A O 1
ATOM 1433 N N . ASN A 1 180 ? -34.203 21.325 72.928 1.00 84.06 180 ASN 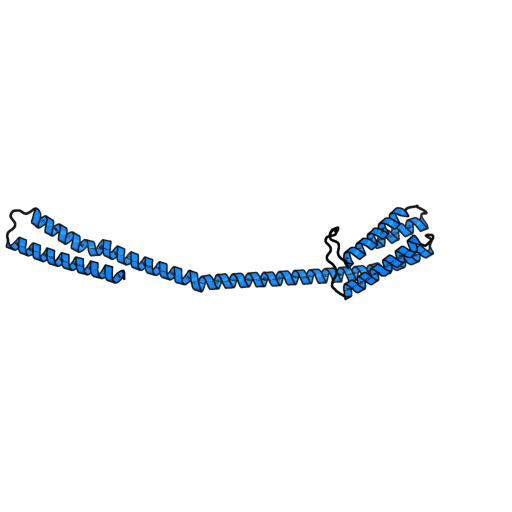A N 1
ATOM 1434 C CA . ASN A 1 180 ? -35.477 21.462 73.633 1.00 84.06 180 ASN A CA 1
ATOM 1435 C C . ASN A 1 180 ? -35.444 20.799 75.022 1.00 84.06 180 ASN A C 1
ATOM 1437 O O . ASN A 1 180 ? -35.873 19.662 75.216 1.00 84.06 180 ASN A O 1
ATOM 1441 N N . ALA A 1 181 ? -34.920 21.535 76.008 1.00 75.00 181 ALA A N 1
ATOM 1442 C CA . ALA A 1 181 ? -34.683 21.047 77.373 1.00 75.00 181 ALA A CA 1
ATOM 1443 C C . ALA A 1 181 ? -35.963 20.738 78.179 1.00 75.00 181 ALA A C 1
ATOM 1445 O O . ALA A 1 181 ? -35.890 20.058 79.200 1.00 75.00 181 ALA A O 1
ATOM 1446 N N . SER A 1 182 ? -37.125 21.226 77.733 1.00 84.94 182 SER A N 1
ATOM 1447 C CA . SER A 1 182 ? -38.426 21.030 78.393 1.00 84.94 182 SER A CA 1
ATOM 1448 C C . SER A 1 182 ? -39.270 19.914 77.768 1.00 84.94 182 SER A C 1
ATOM 1450 O O . SER A 1 182 ? -40.425 19.739 78.145 1.00 84.94 182 SER A O 1
ATOM 1452 N N . MET A 1 183 ? -38.711 19.174 76.809 1.00 87.25 183 MET A N 1
ATOM 1453 C CA . MET A 1 183 ? -39.394 18.086 76.117 1.00 87.25 183 MET A CA 1
ATOM 1454 C C . MET A 1 183 ? -39.724 16.936 77.077 1.00 87.25 183 MET A C 1
ATOM 1456 O O . MET A 1 183 ? -38.865 16.457 77.824 1.00 87.25 183 MET A O 1
ATOM 1460 N N . SER A 1 184 ? -40.972 16.474 77.039 1.00 90.25 184 SER A N 1
ATOM 1461 C CA . SER A 1 184 ? -41.436 15.366 77.872 1.00 90.25 184 SER A CA 1
ATOM 1462 C C . SER A 1 184 ? -40.793 14.034 77.465 1.00 90.25 184 SER A C 1
ATOM 1464 O O . SER A 1 184 ? -40.310 13.852 76.344 1.00 90.25 184 SER A O 1
ATOM 1466 N N . ALA A 1 185 ? -40.810 13.058 78.376 1.00 86.06 185 ALA A N 1
ATOM 1467 C CA . ALA A 1 185 ? -40.300 11.714 78.094 1.00 86.06 185 ALA A CA 1
ATOM 1468 C C . ALA A 1 185 ? -41.040 11.036 76.922 1.00 86.06 185 ALA A C 1
ATOM 1470 O O . ALA A 1 185 ? -40.437 10.296 76.147 1.00 86.06 185 ALA A O 1
ATOM 1471 N N . GLU A 1 186 ? -42.333 11.318 76.773 1.00 89.00 186 GLU A N 1
ATOM 1472 C CA . GLU A 1 186 ? -43.190 10.738 75.739 1.00 89.00 186 GLU A CA 1
ATOM 1473 C C . GLU A 1 186 ? -42.884 11.329 74.351 1.00 89.00 186 GLU A C 1
ATOM 1475 O O . GLU A 1 186 ? -42.701 10.585 73.386 1.00 89.00 186 GLU A O 1
ATOM 1480 N N . GLU A 1 187 ? -42.693 12.650 74.258 1.00 88.31 187 GLU A N 1
ATOM 1481 C CA . GLU A 1 187 ? -42.234 13.323 73.031 1.00 88.31 187 GLU A CA 1
ATOM 1482 C C . GLU A 1 187 ? -40.834 12.862 72.620 1.00 88.31 187 GLU A C 1
ATOM 1484 O O . GLU A 1 187 ? -40.586 12.591 71.445 1.00 88.31 187 GLU A O 1
ATOM 1489 N N . LYS A 1 188 ? -39.928 12.694 73.591 1.00 88.62 188 LYS A N 1
ATOM 1490 C CA . LYS A 1 188 ? -38.569 12.208 73.336 1.00 88.62 188 LYS A CA 1
ATOM 1491 C C . LYS A 1 188 ? -38.566 10.779 72.789 1.00 88.62 188 LYS A C 1
ATOM 1493 O O . LYS A 1 188 ? -37.851 10.507 71.827 1.00 88.62 188 LYS A O 1
ATOM 1498 N N . ASN A 1 189 ? -39.387 9.886 73.347 1.00 90.31 189 ASN A N 1
ATOM 1499 C CA . ASN A 1 189 ? -39.559 8.525 72.827 1.00 90.31 189 ASN A CA 1
ATOM 1500 C C . ASN A 1 189 ? -40.127 8.528 71.400 1.00 90.31 189 ASN A C 1
ATOM 1502 O O . ASN A 1 189 ? -39.665 7.765 70.552 1.00 90.31 189 ASN A O 1
ATOM 1506 N N . LYS A 1 190 ? -41.066 9.430 71.101 1.00 90.88 190 LYS A N 1
ATOM 1507 C CA . LYS A 1 190 ? -41.605 9.601 69.747 1.00 90.88 190 LYS A CA 1
ATOM 1508 C C . LYS A 1 190 ? -40.542 10.106 68.763 1.00 90.88 190 LYS A C 1
ATOM 1510 O O . LYS A 1 190 ? -40.395 9.543 67.682 1.00 90.88 190 LYS A O 1
ATOM 1515 N N . CYS A 1 191 ? -39.734 11.094 69.143 1.00 91.69 191 CYS A N 1
ATOM 1516 C CA . CYS A 1 191 ? -38.601 11.546 68.332 1.00 91.69 191 CYS A CA 1
ATOM 1517 C C . CYS A 1 191 ? -37.574 10.429 68.091 1.00 91.69 191 CYS A C 1
ATOM 1519 O O . CYS A 1 191 ? -37.099 10.286 66.969 1.00 91.69 191 CYS A O 1
ATOM 1521 N N . LEU A 1 192 ? -37.268 9.603 69.098 1.00 91.50 192 LEU A N 1
ATOM 1522 C CA . LEU A 1 192 ? -36.392 8.438 68.933 1.00 91.50 192 LEU A CA 1
ATOM 1523 C C . LEU A 1 192 ? -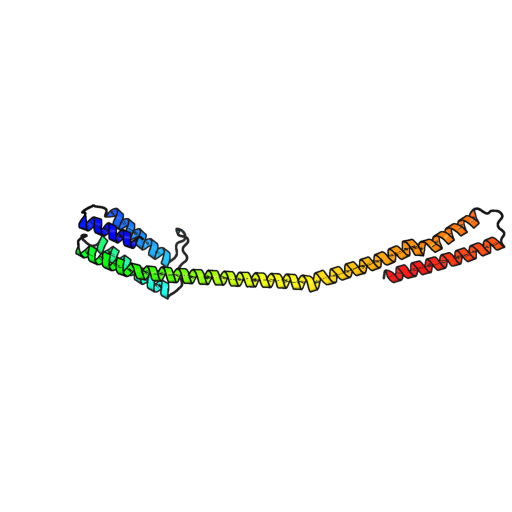36.970 7.407 67.952 1.00 91.50 192 LEU A C 1
ATOM 1525 O O . LEU A 1 192 ? -36.215 6.871 67.146 1.00 91.50 192 LEU A O 1
ATOM 1529 N N . SER A 1 193 ? -38.288 7.173 67.965 1.00 92.62 193 SER A N 1
ATOM 1530 C CA . SER A 1 193 ? -38.931 6.285 66.983 1.00 92.62 193 SER A CA 1
ATOM 1531 C C . SER A 1 193 ? -38.798 6.808 65.548 1.00 92.62 193 SER A C 1
ATOM 1533 O O . SER A 1 193 ? -38.378 6.065 64.666 1.00 92.62 193 SER A O 1
ATOM 1535 N N . TYR A 1 194 ? -39.017 8.108 65.326 1.00 92.69 194 TYR A N 1
ATOM 1536 C CA . TYR A 1 194 ? -38.829 8.726 64.009 1.00 92.69 194 TYR A CA 1
ATOM 1537 C C . TYR A 1 194 ? -37.361 8.770 63.567 1.00 92.69 194 TYR A C 1
ATOM 1539 O O . TYR A 1 194 ? -37.068 8.672 62.377 1.00 92.69 194 TYR A O 1
ATOM 1547 N N . LEU A 1 195 ? -36.423 8.904 64.508 1.00 94.00 195 LEU A N 1
ATOM 1548 C CA . LEU A 1 195 ? -34.993 8.813 64.218 1.00 94.00 195 LEU A CA 1
ATOM 1549 C C . LEU A 1 195 ? -34.618 7.401 63.743 1.00 94.00 195 LEU A C 1
ATOM 1551 O O . LEU A 1 195 ? -33.853 7.260 62.790 1.00 94.00 195 LEU A O 1
ATOM 1555 N N . PHE A 1 196 ? -35.164 6.370 64.394 1.00 93.81 196 PHE A N 1
ATOM 1556 C CA . PHE A 1 196 ? -34.954 4.976 64.013 1.00 93.81 196 PHE A CA 1
ATOM 1557 C C . PHE A 1 196 ? -35.490 4.701 62.602 1.00 93.81 196 PHE A C 1
ATOM 1559 O O . PHE A 1 196 ? -34.743 4.201 61.769 1.00 93.81 196 PHE A O 1
ATOM 1566 N N . GLU A 1 197 ? -36.721 5.127 62.300 1.00 94.38 197 GLU A N 1
ATOM 1567 C CA . GLU A 1 197 ? -37.310 5.010 60.956 1.00 94.38 197 GLU A CA 1
ATOM 1568 C C . GLU A 1 197 ? -36.469 5.717 59.883 1.00 94.38 197 GLU A C 1
ATOM 1570 O O . GLU A 1 197 ? -36.194 5.144 58.833 1.00 94.38 197 GLU A O 1
ATOM 1575 N N . ALA A 1 198 ? -35.999 6.941 60.146 1.00 93.69 198 ALA A N 1
ATOM 1576 C CA . ALA A 1 198 ? -35.167 7.674 59.191 1.00 93.69 198 ALA A CA 1
ATOM 1577 C C . ALA A 1 198 ? -33.785 7.025 58.984 1.00 93.69 198 ALA A C 1
ATOM 1579 O O . ALA A 1 198 ? -33.206 7.128 57.903 1.00 93.69 198 ALA A O 1
ATOM 1580 N N . THR A 1 199 ? -33.248 6.364 60.012 1.00 94.38 199 THR A N 1
ATOM 1581 C CA . THR A 1 199 ? -31.981 5.626 59.912 1.00 94.38 199 THR A CA 1
ATOM 1582 C C . THR A 1 199 ? -32.161 4.334 59.114 1.00 94.38 199 THR A C 1
ATOM 1584 O O . THR A 1 199 ? -31.294 4.009 58.307 1.00 94.38 199 THR A O 1
ATOM 1587 N N . ASP A 1 200 ? -33.295 3.646 59.273 1.00 95.06 200 ASP A N 1
ATOM 1588 C CA . ASP A 1 200 ? -33.662 2.480 58.460 1.00 95.06 200 ASP A CA 1
ATOM 1589 C C . ASP A 1 200 ? -33.874 2.864 56.984 1.00 95.06 200 ASP A C 1
ATOM 1591 O O . ASP A 1 200 ? -33.314 2.233 56.093 1.00 95.06 200 ASP A O 1
ATOM 1595 N N . GLU A 1 201 ? -34.577 3.971 56.709 1.00 93.31 201 GLU A N 1
ATOM 1596 C CA . GLU A 1 201 ? -34.742 4.505 55.347 1.00 93.31 201 GLU A CA 1
ATOM 1597 C C . GLU A 1 201 ? -33.384 4.845 54.704 1.00 93.31 201 GLU A C 1
ATOM 1599 O O . GLU A 1 201 ? -33.153 4.552 53.529 1.00 93.31 201 GLU A O 1
ATOM 1604 N N . LEU A 1 202 ? -32.449 5.422 55.469 1.00 94.06 202 LEU A N 1
ATOM 1605 C CA . LEU A 1 202 ? -31.088 5.674 54.992 1.00 94.06 202 LEU A CA 1
ATOM 1606 C C . LEU A 1 202 ? -30.341 4.374 54.664 1.00 94.06 202 LEU A C 1
ATOM 1608 O O . LEU A 1 202 ? -29.696 4.302 53.616 1.00 94.06 202 LEU A O 1
ATOM 1612 N N . ASP A 1 203 ? -30.420 3.363 55.531 1.00 93.56 203 ASP A N 1
ATOM 1613 C CA . ASP A 1 203 ? -29.768 2.068 55.315 1.00 93.56 203 ASP A CA 1
ATOM 1614 C C . ASP A 1 203 ? -30.309 1.371 54.058 1.00 93.56 203 ASP A C 1
ATOM 1616 O O . ASP A 1 203 ? -29.539 0.877 53.232 1.00 93.56 203 ASP A O 1
ATOM 1620 N N . GLN A 1 204 ? -31.624 1.432 53.832 1.00 92.81 204 GLN A N 1
ATOM 1621 C CA . GLN A 1 204 ? -32.255 0.930 52.610 1.00 92.81 204 GLN A CA 1
ATOM 1622 C C . GLN A 1 204 ? -31.705 1.624 51.353 1.00 92.81 204 GLN A C 1
ATOM 1624 O O . GLN A 1 204 ? -31.277 0.945 50.416 1.00 92.81 204 GLN A O 1
ATOM 1629 N N . VAL A 1 205 ? -31.630 2.961 51.340 1.00 90.94 205 VAL A N 1
ATOM 1630 C CA . VAL A 1 205 ? -31.080 3.723 50.200 1.00 90.94 205 VAL A CA 1
ATOM 1631 C C . VAL A 1 205 ? -29.596 3.401 49.966 1.00 90.94 205 VAL A C 1
ATOM 1633 O O . VAL A 1 205 ? -29.160 3.278 48.819 1.00 90.94 205 VAL A O 1
ATOM 1636 N N . ILE A 1 206 ? -28.800 3.226 51.026 1.00 89.88 206 ILE A N 1
ATOM 1637 C CA . ILE A 1 206 ? -27.388 2.825 50.911 1.00 89.88 206 ILE A CA 1
ATOM 1638 C C . ILE A 1 206 ? -27.274 1.422 50.306 1.00 89.88 206 ILE A C 1
ATOM 1640 O O . ILE A 1 206 ? -26.491 1.224 49.372 1.00 89.88 206 ILE A O 1
ATOM 1644 N N . ASN A 1 207 ? -28.077 0.467 50.778 1.00 89.62 207 ASN A N 1
ATOM 1645 C CA . ASN A 1 207 ? -28.110 -0.892 50.241 1.00 89.62 207 ASN A CA 1
ATOM 1646 C C . ASN A 1 207 ? -28.497 -0.907 48.753 1.00 89.62 207 ASN A C 1
ATOM 1648 O O . ASN A 1 207 ? -27.885 -1.632 47.966 1.00 89.62 207 ASN A O 1
ATOM 1652 N N . GLU A 1 208 ? -29.440 -0.062 48.321 1.00 88.38 208 GLU A N 1
ATOM 1653 C CA . GLU A 1 208 ? -29.765 0.109 46.899 1.00 88.38 208 GLU A CA 1
ATOM 1654 C C . GLU A 1 208 ? -28.566 0.597 46.071 1.00 88.38 208 GLU A C 1
ATOM 1656 O O . GLU A 1 208 ? -28.316 0.076 44.980 1.00 88.38 208 GLU A O 1
ATOM 1661 N N . ILE A 1 209 ? -27.799 1.570 46.575 1.00 89.19 209 ILE A N 1
ATOM 1662 C CA . ILE A 1 209 ? -26.610 2.109 45.896 1.00 89.19 209 ILE A CA 1
ATOM 1663 C C . ILE A 1 209 ? -25.500 1.052 45.798 1.00 89.19 209 ILE A C 1
ATOM 1665 O O . ILE A 1 209 ? -24.890 0.897 44.735 1.00 89.19 209 ILE A O 1
ATOM 1669 N N . VAL A 1 210 ? -25.244 0.307 46.877 1.00 87.12 210 VAL A N 1
ATOM 1670 C CA . VAL A 1 210 ? -24.228 -0.761 46.915 1.00 87.12 210 VAL A CA 1
ATOM 1671 C C . VAL A 1 210 ? -24.587 -1.876 45.934 1.00 87.12 210 VAL A C 1
ATOM 1673 O O . VAL A 1 210 ? -23.755 -2.262 45.110 1.00 87.12 210 VAL A O 1
ATOM 1676 N N . ASN A 1 211 ? -25.845 -2.320 45.931 1.00 86.44 211 ASN A N 1
ATOM 1677 C CA . ASN A 1 211 ? -26.342 -3.316 44.979 1.00 86.44 211 ASN A CA 1
ATOM 1678 C C . ASN A 1 211 ? -26.273 -2.816 43.530 1.00 86.44 211 ASN A C 1
ATOM 1680 O O . ASN A 1 211 ? -26.018 -3.594 42.616 1.00 86.44 211 ASN A O 1
ATOM 1684 N N . LYS A 1 212 ? -26.443 -1.509 43.305 1.00 81.38 212 LYS A N 1
ATOM 1685 C CA . LYS A 1 212 ? -26.239 -0.870 42.000 1.00 81.38 212 LYS A CA 1
ATOM 1686 C C . LYS A 1 212 ? -24.783 -0.596 41.661 1.00 81.38 212 LYS A C 1
ATOM 1688 O O . LYS A 1 212 ? -24.553 -0.176 40.534 1.00 81.38 212 LYS A O 1
ATOM 1693 N N . THR A 1 213 ? -23.812 -0.834 42.529 1.00 77.62 213 THR A N 1
ATOM 1694 C CA . THR A 1 213 ? -22.385 -0.649 42.211 1.00 77.62 213 THR A CA 1
ATOM 1695 C C . THR A 1 213 ? -21.703 -1.975 41.862 1.00 77.62 213 THR A C 1
ATOM 1697 O O . THR A 1 213 ? -20.853 -1.989 40.970 1.00 77.62 213 THR A O 1
ATOM 1700 N N . ASN A 1 214 ? -22.125 -3.070 42.505 1.00 63.00 214 ASN A N 1
ATOM 1701 C CA . ASN A 1 214 ? -21.681 -4.445 42.227 1.00 63.00 214 ASN A CA 1
ATOM 1702 C C . ASN A 1 214 ? -22.258 -5.003 40.916 1.00 63.00 214 ASN A C 1
ATOM 1704 O O . ASN A 1 214 ? -21.549 -5.774 40.238 1.00 63.00 214 ASN A O 1
#

Foldseek 3Di:
DLLVVLLVVLCCCAPVVDPPLVVNLVSLVVVLVVLVCQQQNDPVVRHDHDPDPVLNVLSVVLNVLSVVLVCLSPVDDSYPVSSVSSVVSSVVNVVSVVVSVVVVVVVVVVVVVVVVVVVVVVVVVVVVVVVCCCVPPVVVVVVVVVVVVVLVVVLVCLVVPVLVVLVVLLVVLVCCLVVPPPDDPVNNVVSVVSNVVSVVSNVVSVVVSVVSVD

Sequence (214 aa):
MLSQRINQLSFRNVILQNDNRDQLISTLNNWKTAQLAIMNGSEDLKTSKITNRDTYSKLNTGLKIINNTDSIIRKGNLNNASLILINKNVDEFLPLMESIVVDLTEITDQKLSNIVIIEIVLALITIIIIFVEFQLIIKPSYNKIVSQNNRLREIAWKQSHEVRKPIATILGISNAIQNNASMSAEEKNKCLSYLFEATDELDQVINEIVNKTN